Protein 2IFT (pdb70)

Nearest PDB structures (foldseek):
  2ift-assembly1_A  TM=1.006E+00  e=2.631E-39  Haemophilus influenzae
  2ift-assembly2_B  TM=9.818E-01  e=4.398E-31  Haemophilus influenzae
  2fhp-assembly1_A  TM=8.503E-01  e=3.549E-13  Enterococcus faecalis V583
  2fhp-assembly2_B  TM=8.293E-01  e=2.944E-13  Enterococcus faecalis V583
  3v8v-assembly1_A  TM=7.243E-01  e=9.727E-07  Escherichia coli K-12

Solvent-accessible surface area: 15950 Å² total

Foldseek 3Di:
DWAAACDAQRHGDIADAVDDVLVVVVVVCVPQQAFEEEAQAQHQVNSVVNSVRNNGQAYEYEHQDPVRLVSVVVVCVVPPDDCRHYYYDRHHLLPVLQDADPEAGGQEYEEEDDADPCSSVSNVCSCVVRHHDDAFRKYKYKYFQDDDDDAPVQKDWDDWDHDDTIIITIITRHD/DLLVVVLVCVVVVCVPQQAFAEEAQACQVPVSVVVSVVVNGQAYEYEHQDPVSLVVVVVVCVVVVQDCRHYYYDNHHLLPVLQAADPAEGGQEYEEEDDADDCSSVSSVVSCVVRHHHDAFRKYKYKYFPPPDDDAPPQKAWDDWDDDDRIIITIITRHD

Radius of gyration: 22.82 Å; Cα contacts (8 Å, |Δi|>4): 700; chains: 2; bounding box: 69×50×40 Å

B-factor: mean 31.77, std 12.66, range [9.06, 92.81]

InterPro domains:
  IPR002052 DNA methylase, N-6 adenine-specific, conserved site [PS00092] (129-135)
  IPR004398 RNA methyltransferase, RsmD [PIRSF004553] (13-192)
  IPR004398 RNA methyltransferase, RsmD [PTHR43542] (8-192)
  IPR004398 RNA methyltransferase, RsmD [TIGR00095] (6-193)
  IPR029063 S-adenosyl-L-methionine-dependent methyltransferase superfamily [G3DSA:3.40.50.150] (1-193)
  IPR029063 S-adenosyl-L-methionine-dependent methyltransferase superfamily [SSF53335] (13-192)

CATH classification: 3.40.50.150

Structure (mmCIF, N/CA/C/O backbone):
data_2IFT
#
_entry.id   2IFT
#
_cell.length_a   71.337
_cell.length_b   57.873
_cell.length_c   47.522
_cell.angle_alpha   90.00
_cell.angle_beta   107.36
_cell.angle_gamma   90.00
#
_symmetry.space_group_name_H-M   'P 1 21 1'
#
loop_
_entity.id
_entity.type
_entity.pdbx_description
1 polymer 'Putative methylase HI0767'
2 water water
#
loop_
_atom_site.group_PDB
_atom_site.id
_atom_site.type_symbol
_atom_site.label_atom_id
_atom_site.label_alt_id
_atom_site.label_comp_id
_atom_site.label_asym_id
_atom_site.label_entity_id
_atom_site.label_seq_id
_atom_site.pdbx_PDB_ins_code
_atom_site.Cartn_x
_atom_site.Cartn_y
_atom_site.Cartn_z
_atom_site.occupancy
_atom_site.B_iso_or_equiv
_atom_site.auth_seq_id
_atom_site.auth_comp_id
_atom_site.auth_asym_id
_atom_site.auth_atom_id
_atom_site.pdbx_PDB_model_num
ATOM 1 N N . GLY A 1 11 ? -18.662 -19.894 5.435 1.00 52.21 11 GLY A N 1
ATOM 2 C CA . GLY A 1 11 ? -18.268 -18.555 5.972 1.00 52.23 11 GLY A CA 1
ATOM 3 C C . GLY A 1 11 ? -17.613 -17.669 4.927 1.00 52.05 11 GLY A C 1
ATOM 4 O O . GLY A 1 11 ? -16.945 -18.160 4.017 1.00 52.42 11 GLY A O 1
ATOM 5 N N . GLU A 1 12 ? -17.795 -16.358 5.056 1.00 51.34 12 GLU A N 1
ATOM 6 C CA . GLU A 1 12 ? -17.215 -15.412 4.107 1.00 50.57 12 GLU A CA 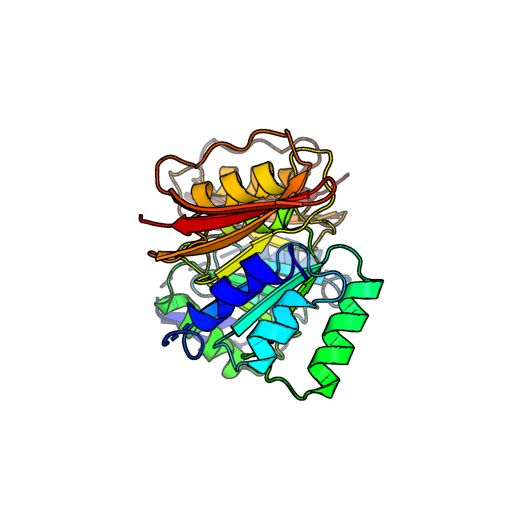1
ATOM 7 C C . GLU A 1 12 ? -17.026 -14.023 4.721 1.00 49.55 12 GLU A C 1
ATOM 8 O O . GLU A 1 12 ? -17.839 -13.573 5.529 1.00 49.77 12 GLU A O 1
ATOM 10 N N . VAL A 1 13 ? -15.943 -13.354 4.338 1.00 48.05 13 VAL A N 1
ATOM 11 C CA . VAL A 1 13 ? -15.649 -12.012 4.833 1.00 46.77 13 VAL A CA 1
ATOM 12 C C . VAL A 1 13 ? -15.789 -11.004 3.702 1.00 45.09 13 VAL A C 1
ATOM 13 O O . VAL A 1 13 ? -15.198 -11.172 2.637 1.00 43.11 13 VAL A O 1
ATOM 17 N N . ARG A 1 14 ? -16.577 -9.960 3.940 1.00 44.27 14 ARG A N 1
ATOM 18 C CA . ARG A 1 14 ? -16.786 -8.918 2.946 1.00 43.71 14 ARG A CA 1
ATOM 19 C C . ARG A 1 14 ? -16.086 -7.648 3.395 1.00 43.33 14 ARG A C 1
ATOM 20 O O . ARG A 1 14 ? -16.367 -7.119 4.469 1.00 43.56 14 ARG A O 1
ATOM 22 N N . ILE A 1 15 ? -15.169 -7.171 2.560 1.00 42.60 15 ILE A N 1
ATOM 23 C CA . ILE A 1 15 ? -14.402 -5.964 2.832 1.00 40.71 15 ILE A CA 1
ATOM 24 C C . ILE A 1 15 ? -15.307 -4.749 2.674 1.00 41.22 15 ILE A C 1
ATOM 25 O O . ILE A 1 15 ? -15.929 -4.564 1.631 1.00 41.05 15 ILE A O 1
ATOM 30 N N . ILE A 1 16 ? -15.371 -3.923 3.713 1.00 40.99 16 ILE A N 1
ATOM 31 C CA . ILE A 1 16 ? -16.225 -2.738 3.714 1.00 40.80 16 ILE A CA 1
ATOM 32 C C . ILE A 1 16 ? -15.648 -1.478 3.055 1.00 39.32 16 ILE A C 1
ATOM 33 O O . ILE A 1 16 ? -16.386 -0.691 2.465 1.00 38.29 16 ILE A O 1
ATOM 38 N N . ALA A 1 17 ? -14.341 -1.277 3.150 1.00 37.72 17 ALA A N 1
ATOM 39 C CA . ALA A 1 17 ? -13.751 -0.085 2.561 1.00 35.96 17 ALA A CA 1
ATOM 40 C C . ALA A 1 17 ? -12.429 -0.345 1.863 1.00 35.85 17 ALA A C 1
ATOM 41 O O . ALA A 1 17 ? -11.886 -1.446 1.920 1.00 33.55 17 ALA A O 1
ATOM 43 N N . GLY A 1 18 ? -11.916 0.687 1.201 1.00 37.17 18 GLY A N 1
ATOM 44 C CA . GLY A 1 18 ? -10.662 0.561 0.486 1.00 36.59 18 GLY A CA 1
ATOM 45 C C . GLY A 1 18 ? -10.867 0.055 -0.929 1.00 37.23 18 GLY A C 1
ATOM 46 O O . GLY A 1 18 ? -11.996 -0.017 -1.420 1.00 36.94 18 GLY A O 1
ATOM 47 N N . LEU A 1 19 ? -9.763 -0.313 -1.570 1.00 37.29 19 LEU A N 1
ATOM 48 C CA . LEU A 1 19 ? -9.764 -0.804 -2.938 1.00 38.41 19 LEU A CA 1
ATOM 49 C C . LEU A 1 19 ? -10.578 -2.060 -3.154 1.00 39.34 19 LEU A C 1
ATOM 50 O O . LEU A 1 19 ? -11.158 -2.248 -4.225 1.00 38.98 19 LEU A O 1
ATOM 55 N N . TRP A 1 20 ? -10.608 -2.927 -2.149 1.00 39.70 20 TRP A N 1
ATOM 56 C CA . TRP A 1 20 ? -11.330 -4.182 -2.276 1.00 39.44 20 TRP A CA 1
ATOM 57 C C . TRP A 1 20 ? -12.690 -4.183 -1.613 1.00 38.35 20 TRP A C 1
ATOM 58 O O . TRP A 1 20 ? -13.266 -5.243 -1.370 1.00 38.22 20 TRP A O 1
ATOM 69 N N . ARG A 1 21 ? -13.218 -3.002 -1.325 1.00 38.03 21 ARG A N 1
ATOM 70 C CA . ARG A 1 21 ? -14.520 -2.942 -0.690 1.00 39.43 21 ARG A CA 1
ATOM 71 C C . ARG A 1 21 ? -15.564 -3.658 -1.542 1.00 39.72 21 ARG A C 1
ATOM 72 O O . ARG A 1 21 ? -15.621 -3.478 -2.757 1.00 38.20 21 ARG A O 1
ATOM 80 N N . GLY A 1 22 ? -16.382 -4.477 -0.889 1.00 39.83 22 GLY A N 1
ATOM 81 C CA . GLY A 1 22 ? -17.408 -5.222 -1.588 1.00 39.06 22 GLY A CA 1
ATOM 82 C C . GLY A 1 22 ? -17.014 -6.674 -1.775 1.00 39.33 22 GLY A C 1
ATOM 83 O O . GLY A 1 22 ? -17.860 -7.568 -1.774 1.00 36.78 22 GLY A O 1
ATOM 84 N N . ARG A 1 23 ? -15.721 -6.924 -1.936 1.00 39.93 23 ARG A N 1
ATOM 85 C CA . ARG A 1 23 ? -15.273 -8.291 -2.125 1.00 41.94 23 ARG A CA 1
ATOM 86 C C . ARG A 1 23 ? -15.547 -9.180 -0.912 1.00 41.28 23 ARG A C 1
ATOM 87 O O . ARG A 1 23 ? -15.469 -8.746 0.236 1.00 39.50 23 ARG A O 1
ATOM 95 N N . LYS A 1 24 ? -15.877 -10.434 -1.191 1.00 42.30 24 LYS A N 1
ATOM 96 C CA . LYS A 1 24 ? -16.145 -11.413 -0.156 1.00 42.57 24 LYS A CA 1
ATOM 97 C C . LYS A 1 24 ? -15.031 -12.434 -0.266 1.00 43.22 24 LYS A C 1
ATOM 98 O O . LYS A 1 24 ? -14.649 -12.838 -1.363 1.00 43.06 24 LYS A O 1
ATOM 100 N N . LEU A 1 25 ? -14.495 -12.834 0.876 1.00 44.48 25 LE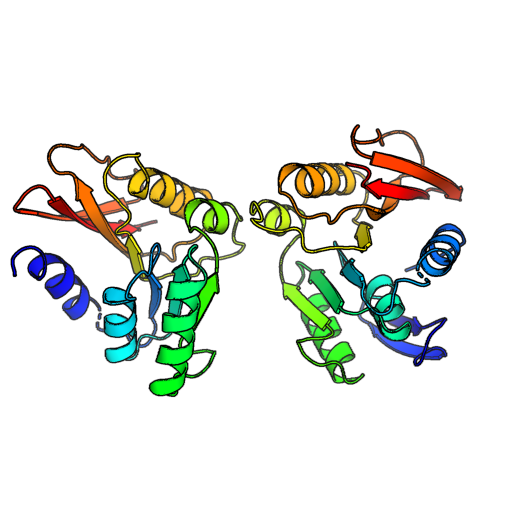U A N 1
ATOM 101 C CA . LEU A 1 25 ? -13.413 -13.800 0.900 1.00 45.05 25 LEU A CA 1
ATOM 102 C C . LEU A 1 25 ? -13.858 -15.063 1.600 1.00 44.82 25 LEU A C 1
ATOM 103 O O . LEU A 1 25 ? -14.429 -15.011 2.684 1.00 45.83 25 LEU A O 1
ATOM 108 N N . PRO A 1 26 ? -13.605 -16.220 0.984 1.00 44.97 26 PRO A N 1
ATOM 109 C CA . PRO A 1 26 ? -14.002 -17.488 1.599 1.00 46.08 26 PRO A CA 1
ATOM 110 C C . PRO A 1 26 ? -13.237 -17.723 2.901 1.00 46.62 26 PRO A C 1
ATOM 111 O O . PRO A 1 26 ? -12.040 -17.446 2.983 1.00 45.83 26 PRO A O 1
ATOM 115 N N . VAL A 1 27 ? -13.939 -18.217 3.916 1.00 47.38 27 VAL A N 1
ATOM 116 C CA . VAL A 1 27 ? -13.329 -18.498 5.209 1.00 49.82 27 VAL A CA 1
ATOM 117 C C . VAL A 1 27 ? -13.985 -19.713 5.867 1.00 52.27 27 VAL A C 1
ATOM 118 O O . VAL A 1 27 ? -15.011 -20.209 5.394 1.00 52.76 27 VAL A O 1
ATOM 122 N N . LEU A 1 28 ? -13.386 -20.188 6.955 1.00 54.17 28 LEU A N 1
ATOM 123 C CA . LEU A 1 28 ? -13.898 -21.351 7.671 1.00 55.75 28 LEU A CA 1
ATOM 124 C C . LEU A 1 28 ? -14.822 -20.934 8.815 1.00 56.78 28 LEU A C 1
ATOM 125 O O . LEU A 1 28 ? -14.454 -21.028 9.987 1.00 59.12 28 LEU A O 1
ATOM 130 N N . ASP A 1 38 ? -18.224 -2.448 13.473 1.00 50.99 38 ASP A N 1
ATOM 131 C CA . ASP A 1 38 ? -18.535 -1.679 14.669 1.00 50.30 38 ASP A CA 1
ATOM 132 C C . ASP A 1 38 ? -18.001 -0.244 14.585 1.00 49.92 38 ASP A C 1
ATOM 133 O O . ASP A 1 38 ? -17.211 0.098 13.698 1.00 47.89 38 ASP A O 1
ATOM 135 N N . ARG A 1 39 ? -18.433 0.585 15.530 1.00 49.32 39 ARG A N 1
ATOM 136 C CA . ARG A 1 39 ? -18.040 1.989 15.581 1.00 48.24 39 ARG A CA 1
ATOM 137 C C . ARG A 1 39 ? -16.556 2.233 15.838 1.00 46.98 39 ARG A C 1
ATOM 138 O O . ARG A 1 39 ? -15.906 2.948 15.075 1.00 46.72 39 ARG A O 1
ATOM 140 N N . VAL A 1 40 ? -16.025 1.653 16.912 1.00 45.60 40 VAL A N 1
ATOM 141 C CA . VAL A 1 40 ? -14.614 1.835 17.256 1.00 44.46 40 VAL A CA 1
ATOM 142 C C . VAL A 1 40 ? -13.710 1.548 16.063 1.00 43.15 40 VAL A C 1
ATOM 143 O O . VAL A 1 40 ? -12.735 2.263 15.821 1.00 42.00 40 VAL A O 1
ATOM 147 N N . LYS A 1 41 ? -14.050 0.498 15.324 1.00 41.53 41 LYS A N 1
ATOM 148 C CA . LYS A 1 41 ? -13.299 0.077 14.150 1.00 41.22 41 LYS A CA 1
ATOM 149 C C . LYS A 1 41 ? -13.156 1.232 13.161 1.00 40.18 41 LYS A C 1
ATOM 150 O O . LYS A 1 41 ? -12.065 1.517 12.661 1.00 37.60 41 LYS A O 1
ATOM 156 N N . GLU A 1 42 ? -14.282 1.882 12.885 1.00 39.76 42 GLU A N 1
ATOM 157 C CA . GLU A 1 42 ? -14.338 3.004 11.959 1.00 39.28 42 GLU A CA 1
ATOM 158 C C . GLU A 1 42 ? -13.504 4.194 12.418 1.00 38.27 42 GLU A C 1
ATOM 159 O O . GLU A 1 42 ? -12.732 4.748 11.641 1.00 37.78 42 GLU A O 1
ATOM 161 N N . THR A 1 43 ? -13.659 4.591 13.677 1.00 38.07 43 THR A N 1
ATOM 162 C CA . THR A 1 43 ? -12.905 5.725 14.192 1.00 39.61 43 THR A CA 1
ATOM 163 C C . THR A 1 43 ? -11.401 5.468 14.171 1.00 39.14 43 THR A C 1
ATOM 164 O O . THR A 1 43 ? -10.603 6.398 14.065 1.00 38.43 43 THR A O 1
ATOM 168 N N . LEU A 1 44 ? -11.003 4.207 14.265 1.00 39.19 44 LEU A N 1
ATOM 169 C CA . LEU A 1 44 ? -9.581 3.891 14.205 1.00 39.11 44 LEU A CA 1
ATOM 170 C C . LEU A 1 44 ? -9.105 4.202 12.792 1.00 38.40 44 LEU A C 1
ATOM 171 O O . LEU A 1 44 ? -8.189 4.991 12.596 1.00 39.57 44 LEU A O 1
ATOM 176 N N . PHE A 1 45 ? -9.746 3.587 11.806 1.00 38.94 45 PHE A N 1
ATOM 177 C CA . PHE A 1 45 ? -9.370 3.802 10.415 1.00 39.81 45 PHE A CA 1
ATOM 178 C C . PHE A 1 45 ? -9.467 5.275 10.064 1.00 41.13 45 PHE A C 1
ATOM 179 O O . PHE A 1 45 ? -8.680 5.791 9.270 1.00 40.72 45 PHE A O 1
ATOM 187 N N . ASN A 1 46 ? -10.433 5.956 10.662 1.00 44.23 46 ASN A N 1
ATOM 188 C CA . ASN A 1 46 ? -10.591 7.378 10.415 1.00 47.19 46 ASN A CA 1
ATOM 189 C C . ASN A 1 46 ? -9.307 8.098 10.817 1.00 48.05 46 ASN A C 1
ATOM 190 O O . ASN A 1 46 ? -8.684 8.774 10.000 1.00 48.08 46 ASN A O 1
ATOM 195 N N . TRP A 1 47 ? -8.897 7.939 12.070 1.00 50.23 47 TRP A N 1
ATOM 196 C CA . TRP A 1 47 ? -7.677 8.588 12.542 1.00 53.75 47 TRP A CA 1
ATOM 197 C C . TRP A 1 47 ? -6.425 8.095 11.822 1.00 54.91 47 TRP A C 1
ATOM 198 O O . TRP A 1 47 ? -5.382 8.745 11.878 1.00 55.00 47 TRP A O 1
ATOM 209 N N . LEU A 1 48 ? -6.530 6.952 11.150 1.00 56.82 48 LEU A N 1
ATOM 210 C CA . LEU A 1 48 ? -5.391 6.376 10.442 1.00 58.92 48 LEU A CA 1
ATOM 211 C C . LEU A 1 48 ? -5.195 6.849 9.015 1.00 60.74 48 LEU A C 1
ATOM 212 O O . LEU A 1 48 ? -4.061 7.000 8.567 1.00 60.69 48 LEU A O 1
ATOM 225 N N . PRO A 1 50 ? -4.747 9.404 7.362 1.00 60.68 50 PRO A N 1
ATOM 226 C CA . PRO A 1 50 ? -3.606 10.276 7.070 1.00 59.19 50 PRO A CA 1
ATOM 227 C C . PRO A 1 50 ? -2.245 9.584 7.145 1.00 57.72 50 PRO A C 1
ATOM 228 O O . PRO A 1 50 ? -1.286 10.028 6.513 1.00 57.91 50 PRO A O 1
ATOM 232 N N . TYR A 1 51 ? -2.163 8.497 7.909 1.00 55.14 51 TYR A N 1
ATOM 233 C CA . TYR A 1 51 ? -0.899 7.788 8.083 1.00 53.40 51 TYR A CA 1
ATOM 234 C C . TYR A 1 51 ? -0.878 6.360 7.540 1.00 51.50 51 TYR A C 1
ATOM 235 O O . TYR A 1 51 ? 0.185 5.808 7.260 1.00 49.75 51 TYR A O 1
ATOM 244 N N . ILE A 1 52 ? -2.053 5.762 7.405 1.00 50.31 52 ILE A N 1
ATOM 245 C CA . ILE A 1 52 ? -2.182 4.388 6.932 1.00 47.42 52 ILE A CA 1
ATOM 246 C C . ILE A 1 52 ? -1.212 3.959 5.829 1.00 45.46 52 ILE A C 1
ATOM 247 O O . ILE A 1 52 ? -0.639 2.874 5.892 1.00 44.85 52 ILE A O 1
ATOM 252 N N . HIS A 1 53 ? -1.025 4.806 4.825 1.00 43.88 53 HIS A N 1
ATOM 253 C CA . HIS A 1 53 ? -0.145 4.476 3.703 1.00 43.61 53 HIS A CA 1
ATOM 254 C C . HIS A 1 53 ? 1.261 4.035 4.074 1.00 41.90 53 HIS A C 1
ATOM 255 O O . HIS A 1 53 ? 1.933 3.367 3.286 1.00 41.45 53 HIS A O 1
ATOM 262 N N . GLN A 1 54 ? 1.707 4.409 5.267 1.00 39.69 54 GLN A N 1
ATOM 263 C CA . GLN A 1 54 ? 3.036 4.034 5.723 1.00 37.98 54 GLN A CA 1
ATOM 264 C C . GLN A 1 54 ? 2.957 3.327 7.074 1.00 36.83 54 GLN A C 1
ATOM 265 O O . GLN A 1 54 ? 3.940 3.272 7.820 1.00 36.04 54 GLN A O 1
ATOM 267 N N . SER A 1 55 ? 1.792 2.775 7.391 1.00 33.34 55 SER A N 1
ATOM 268 C CA . SER A 1 55 ? 1.650 2.105 8.672 1.00 33.85 55 SER A CA 1
ATOM 269 C C . SER A 1 55 ? 1.765 0.588 8.574 1.00 30.37 55 SER A C 1
ATOM 270 O O . SER A 1 55 ? 1.205 -0.041 7.673 1.00 29.80 55 SER A O 1
ATOM 273 N N . GLU A 1 56 ? 2.521 0.015 9.502 1.00 27.16 56 GLU A N 1
ATOM 274 C CA . GLU A 1 56 ? 2.719 -1.425 9.551 1.00 26.17 56 GLU A CA 1
ATOM 275 C C . GLU A 1 56 ? 1.830 -1.979 10.658 1.00 23.48 56 GLU A C 1
ATOM 276 O O . GLU A 1 56 ? 1.844 -1.487 11.792 1.00 20.04 56 GLU A O 1
ATOM 282 N N . CYS A 1 57 ? 1.052 -3.001 10.317 1.00 20.50 57 CYS A N 1
ATOM 283 C CA . CYS A 1 57 ? 0.116 -3.591 11.260 1.00 17.97 57 CYS A CA 1
ATOM 284 C C . CYS A 1 57 ? 0.377 -5.029 11.685 1.00 16.74 57 CYS A C 1
ATOM 285 O O . CYS A 1 57 ? 1.046 -5.808 10.996 1.00 14.64 57 CYS A O 1
ATOM 288 N N . LEU A 1 58 ? -0.196 -5.354 12.837 1.00 14.14 58 LEU A N 1
ATOM 289 C CA . LEU A 1 58 ? -0.139 -6.673 13.415 1.00 12.72 58 LEU A CA 1
ATOM 290 C C . LEU A 1 58 ? -1.579 -7.081 13.720 1.00 11.84 58 LEU A C 1
ATOM 291 O O . LEU A 1 58 ? -2.295 -6.375 14.425 1.00 9.13 58 LEU A O 1
ATOM 296 N N . ASP A 1 59 ? -2.019 -8.194 13.146 1.00 12.53 59 ASP A N 1
ATOM 297 C CA . ASP A 1 59 ? -3.347 -8.702 13.434 1.00 13.32 59 ASP A CA 1
ATOM 298 C C . ASP A 1 59 ? -2.949 -9.868 14.315 1.00 14.94 59 ASP A C 1
ATOM 299 O O . ASP A 1 59 ? -2.591 -10.954 13.823 1.00 15.35 59 ASP A O 1
ATOM 304 N N . GLY A 1 60 ? -2.979 -9.603 15.621 1.00 15.88 60 GLY A N 1
ATOM 305 C CA . GLY A 1 60 ? -2.553 -10.557 16.633 1.00 14.05 60 GLY A CA 1
ATOM 306 C C . GLY A 1 60 ? -3.096 -11.961 16.617 1.00 13.84 60 GLY A C 1
ATOM 307 O O . GLY A 1 60 ? -2.342 -12.919 16.791 1.00 15.21 60 GLY A O 1
ATOM 308 N N . PHE A 1 61 ? -4.403 -12.081 16.443 1.00 10.80 61 PHE A N 1
ATOM 309 C CA . PHE A 1 61 ? -5.069 -13.373 16.417 1.00 12.70 61 PHE A CA 1
ATOM 310 C C . PHE A 1 61 ? -5.975 -13.317 15.182 1.00 14.74 61 PHE A C 1
ATOM 311 O O . PHE A 1 61 ? -7.186 -13.203 15.294 1.00 13.53 61 PHE A O 1
ATOM 319 N N . ALA A 1 62 ? -5.345 -13.390 14.012 1.00 15.48 62 ALA A N 1
ATOM 320 C CA . ALA A 1 62 ? -6.000 -13.313 12.716 1.00 16.29 62 ALA A CA 1
ATOM 321 C C . ALA A 1 62 ? -7.373 -13.958 12.554 1.00 15.96 62 ALA A C 1
ATOM 322 O O . ALA A 1 62 ? -8.371 -13.259 12.421 1.00 15.99 62 ALA A O 1
ATOM 324 N N . GLY A 1 63 ? -7.435 -15.282 12.558 1.00 16.66 63 GLY A N 1
ATOM 325 C CA . GLY A 1 63 ? -8.717 -15.936 12.367 1.00 17.06 63 GLY A CA 1
ATOM 326 C C . GLY A 1 63 ? -9.119 -15.694 10.920 1.00 18.84 63 GLY A C 1
ATOM 327 O O . GLY A 1 63 ? -8.373 -16.036 10.007 1.00 19.32 63 GLY A O 1
ATOM 328 N N . SER A 1 64 ? -10.284 -15.092 10.707 1.00 20.85 64 SER A N 1
ATOM 329 C CA . SER A 1 64 ? -10.768 -14.781 9.357 1.00 21.21 64 SER A CA 1
ATOM 330 C C . SER A 1 64 ? -9.796 -13.843 8.650 1.00 21.06 64 SER A C 1
ATOM 331 O O . SER A 1 64 ? -9.624 -13.921 7.439 1.00 22.51 64 SER A O 1
ATOM 334 N N . GLY A 1 65 ? -9.187 -12.937 9.412 1.00 19.84 65 GLY A N 1
ATOM 335 C CA . GLY A 1 65 ? -8.266 -11.975 8.834 1.00 18.97 65 GLY A CA 1
ATOM 336 C C . GLY A 1 65 ? -8.991 -10.680 8.489 1.00 19.79 65 GLY A C 1
ATOM 337 O O . GLY A 1 65 ? -8.383 -9.728 8.014 1.00 19.33 65 GLY A O 1
ATOM 338 N N . SER A 1 66 ? -10.298 -10.645 8.737 1.00 20.95 66 SER A N 1
ATOM 339 C CA . SER A 1 66 ? -11.123 -9.475 8.453 1.00 21.87 66 SER A CA 1
ATOM 340 C C . SER A 1 66 ? -10.430 -8.144 8.770 1.00 22.79 66 SER A C 1
ATOM 341 O O . SER A 1 66 ? -10.323 -7.266 7.903 1.00 24.20 66 SER A O 1
ATOM 343 N N . LEU A 1 67 ? -9.961 -7.983 10.002 1.00 21.90 67 LEU A N 1
ATOM 344 C CA . LEU A 1 67 ? -9.288 -6.738 10.386 1.00 21.27 67 LEU A CA 1
ATOM 345 C C . LEU A 1 67 ? -8.072 -6.438 9.508 1.00 20.20 67 LEU A C 1
ATOM 346 O O . LEU A 1 67 ? -7.933 -5.329 8.972 1.00 19.04 67 LEU A O 1
ATOM 351 N N . GLY A 1 68 ? -7.195 -7.431 9.373 1.00 17.82 68 GLY A N 1
ATOM 352 C CA . GLY A 1 68 ? -5.992 -7.271 8.572 1.00 17.28 68 GLY A CA 1
ATOM 353 C C . GLY A 1 68 ? -6.254 -7.011 7.100 1.00 16.92 68 GLY A C 1
ATOM 354 O O . GLY A 1 68 ? -5.615 -6.151 6.486 1.00 13.86 68 GLY A O 1
ATOM 355 N N . PHE A 1 69 ? -7.182 -7.761 6.518 1.00 17.04 69 PHE A N 1
ATOM 356 C CA . PHE A 1 69 ? -7.508 -7.561 5.111 1.00 20.09 69 PHE A CA 1
ATOM 357 C C . PHE A 1 69 ? -8.058 -6.150 4.951 1.00 21.99 69 PHE A C 1
ATOM 358 O O . PHE A 1 69 ? -7.727 -5.451 3.993 1.00 23.03 69 PHE A O 1
ATOM 366 N N . GLU A 1 70 ? -8.883 -5.724 5.904 1.00 22.04 70 GLU A N 1
ATOM 367 C CA . GLU A 1 70 ? -9.452 -4.388 5.847 1.00 23.83 70 GLU A CA 1
ATOM 368 C C . GLU A 1 70 ? -8.308 -3.386 5.768 1.00 25.04 70 GLU A C 1
ATOM 369 O O . GLU A 1 70 ? -8.309 -2.495 4.921 1.00 26.59 70 GLU A O 1
ATOM 375 N N . ALA A 1 71 ? -7.323 -3.541 6.650 1.00 24.16 71 ALA A N 1
ATOM 376 C CA . ALA A 1 71 ? -6.169 -2.650 6.663 1.00 22.70 71 ALA A CA 1
ATOM 377 C C . ALA A 1 71 ? -5.456 -2.690 5.315 1.00 22.78 71 ALA A C 1
ATOM 378 O O . ALA A 1 71 ? -5.002 -1.661 4.806 1.00 21.13 71 ALA A O 1
ATOM 380 N N . LEU A 1 72 ? -5.344 -3.885 4.745 1.00 22.27 72 LEU A N 1
ATOM 381 C CA . LEU A 1 72 ? -4.706 -4.029 3.447 1.00 23.13 72 LEU A CA 1
ATOM 382 C C . LEU A 1 72 ? -5.507 -3.274 2.395 1.00 23.67 72 LEU A C 1
ATOM 383 O O . LEU A 1 72 ? -4.955 -2.494 1.625 1.00 23.57 72 LEU A O 1
ATOM 388 N N . SER A 1 73 ? -6.813 -3.496 2.376 1.00 24.65 73 SER A N 1
ATOM 389 C CA . SER A 1 73 ? -7.669 -2.820 1.414 1.00 27.19 73 SER A CA 1
ATOM 390 C C . SER A 1 73 ? -7.440 -1.314 1.464 1.00 28.89 73 SER A C 1
ATOM 391 O O . SER A 1 73 ? -7.494 -0.639 0.441 1.00 28.28 73 SER A O 1
ATOM 394 N N . ARG A 1 74 ? -7.170 -0.791 2.654 1.00 31.01 74 ARG A N 1
ATOM 395 C CA . ARG A 1 74 ? -6.956 0.643 2.808 1.00 32.16 74 ARG A CA 1
ATOM 396 C C . ARG A 1 74 ? -5.515 1.068 2.575 1.00 32.84 74 ARG A C 1
ATOM 397 O O . ARG A 1 74 ? -5.121 2.168 2.935 1.00 34.69 74 ARG A O 1
ATOM 405 N N . GLN A 1 75 ? -4.733 0.188 1.967 1.00 34.52 75 GLN A N 1
ATOM 406 C CA . GLN A 1 75 ? -3.341 0.479 1.654 1.00 37.29 75 GLN A CA 1
ATOM 407 C C . GLN A 1 75 ? -2.395 0.703 2.821 1.00 37.07 75 GLN A C 1
ATOM 408 O O . GLN A 1 75 ? -1.602 1.646 2.805 1.00 37.43 75 GLN A O 1
ATOM 414 N N . ALA A 1 76 ? -2.471 -0.155 3.833 1.00 35.61 76 ALA A N 1
ATOM 415 C CA . ALA A 1 76 ? -1.558 -0.042 4.962 1.00 32.42 76 ALA A CA 1
ATOM 416 C C . ALA A 1 76 ? -0.218 -0.409 4.347 1.00 30.84 76 ALA A C 1
ATOM 417 O O . ALA A 1 76 ? -0.176 -1.125 3.351 1.00 29.02 76 ALA A O 1
ATOM 419 N N . LYS A 1 77 ? 0.878 0.080 4.905 1.00 30.93 77 LYS A N 1
ATOM 420 C CA . LYS A 1 77 ? 2.165 -0.267 4.337 1.00 31.49 77 LYS A CA 1
ATOM 421 C C . LYS A 1 77 ? 2.360 -1.776 4.434 1.00 31.25 77 LYS A C 1
ATOM 422 O O . LYS A 1 77 ? 2.808 -2.420 3.487 1.00 30.35 77 LYS A O 1
ATOM 428 N N . LYS A 1 78 ? 2.016 -2.342 5.585 1.00 30.17 78 LYS A N 1
ATOM 429 C CA . LYS A 1 78 ? 2.163 -3.775 5.772 1.00 28.00 78 LYS A CA 1
ATOM 430 C C . LYS A 1 78 ? 1.304 -4.332 6.891 1.00 26.13 78 LYS A C 1
ATOM 431 O O . LYS A 1 78 ? 1.066 -3.675 7.907 1.00 25.60 78 LYS A O 1
ATOM 437 N N . VAL A 1 79 ? 0.835 -5.555 6.684 1.00 23.83 79 VAL A N 1
ATOM 438 C CA . VAL A 1 79 ? 0.043 -6.246 7.680 1.00 22.16 79 VAL A CA 1
ATOM 439 C C . VAL A 1 79 ? 0.667 -7.619 7.879 1.00 21.49 79 VAL A C 1
ATOM 440 O O . VAL A 1 79 ? 0.983 -8.317 6.917 1.00 21.63 79 VAL A O 1
ATOM 444 N N . THR A 1 80 ? 0.875 -7.976 9.137 1.00 21.04 80 THR A N 1
ATOM 445 C CA . THR A 1 80 ? 1.433 -9.263 9.496 1.00 19.78 80 THR A CA 1
ATOM 446 C C . THR A 1 80 ? 0.314 -9.977 10.240 1.00 21.83 80 THR A C 1
ATOM 447 O O . THR A 1 80 ? -0.284 -9.410 11.161 1.00 22.10 80 THR A O 1
ATOM 451 N N . PHE A 1 81 ? 0.013 -11.202 9.817 1.00 21.06 81 PHE A N 1
ATOM 452 C CA . PHE A 1 81 ? -1.040 -11.994 10.438 1.00 20.89 81 PHE A CA 1
ATOM 453 C C . PHE A 1 81 ? -0.444 -13.109 11.293 1.00 20.34 81 PHE A C 1
ATOM 454 O O . PHE A 1 81 ? 0.354 -13.902 10.804 1.00 20.08 81 PHE A O 1
ATOM 462 N N . LEU A 1 82 ? -0.824 -13.150 12.568 1.00 18.65 82 LEU A N 1
ATOM 463 C CA . LEU A 1 82 ? -0.362 -14.190 13.478 1.00 17.78 82 LEU A CA 1
ATOM 464 C C . LEU A 1 82 ? -1.507 -15.172 13.691 1.00 18.41 82 LEU A C 1
ATOM 465 O O . LEU A 1 82 ? -2.607 -14.789 14.105 1.00 19.50 82 LEU A O 1
ATOM 470 N N . GLU A 1 83 ? -1.254 -16.439 13.401 1.00 18.64 83 GLU A N 1
ATOM 471 C CA . GLU A 1 83 ? -2.291 -17.456 13.534 1.00 20.63 83 GLU A CA 1
ATOM 472 C C . GLU A 1 83 ? -1.707 -18.819 13.889 1.00 19.05 83 GLU A C 1
ATOM 473 O O . GLU A 1 83 ? -0.895 -19.356 13.150 1.00 17.86 83 GLU A O 1
ATOM 479 N N . LEU A 1 84 ? -2.143 -19.358 15.026 1.00 19.48 84 LEU A N 1
ATOM 480 C CA . LEU A 1 84 ? -1.686 -20.650 15.540 1.00 20.81 84 LEU A CA 1
ATOM 481 C C . LEU A 1 84 ? -2.207 -21.839 14.732 1.00 20.96 84 LEU A C 1
ATOM 482 O O . LEU A 1 84 ? -1.449 -22.743 14.377 1.00 19.92 84 LEU A O 1
ATOM 487 N N . ASP A 1 85 ? -3.510 -21.841 14.474 1.00 21.51 85 ASP A N 1
ATOM 488 C CA . ASP A 1 85 ? -4.148 -22.916 13.731 1.00 22.85 85 ASP A CA 1
ATOM 489 C C . ASP A 1 85 ? -3.661 -22.914 12.286 1.00 22.95 85 ASP A C 1
ATOM 490 O O . ASP A 1 85 ? -3.934 -21.977 11.534 1.00 22.03 85 ASP A O 1
ATOM 495 N N . LYS A 1 86 ? -2.946 -23.970 11.907 1.00 23.20 86 LYS A N 1
ATOM 496 C CA . LYS A 1 86 ? -2.400 -24.085 10.563 1.00 24.39 86 LYS A CA 1
ATOM 497 C C . LYS A 1 86 ? -3.483 -24.086 9.497 1.00 25.67 86 LYS A C 1
ATOM 498 O O . LYS A 1 86 ? -3.288 -23.550 8.406 1.00 27.37 86 LYS A O 1
ATOM 500 N N . THR A 1 87 ? -4.632 -24.672 9.807 1.00 26.24 87 THR A N 1
ATOM 501 C CA . THR A 1 87 ? -5.716 -24.716 8.835 1.00 27.24 87 THR A CA 1
ATOM 502 C C . THR A 1 87 ? -6.227 -23.314 8.503 1.00 27.15 87 THR A C 1
ATOM 503 O O . THR A 1 87 ? -6.531 -23.012 7.350 1.00 26.86 87 THR A O 1
ATOM 507 N N . VAL A 1 88 ? -6.327 -22.461 9.514 1.00 25.74 88 VAL A N 1
ATOM 508 C CA . VAL A 1 88 ? -6.792 -21.096 9.302 1.00 25.34 88 VAL A CA 1
ATOM 509 C C . VAL A 1 88 ? -5.676 -20.270 8.653 1.00 25.16 88 VAL A C 1
ATOM 510 O O . VAL A 1 88 ? -5.927 -19.400 7.809 1.00 23.33 88 VAL A O 1
ATOM 514 N N . ALA A 1 89 ? -4.439 -20.558 9.047 1.00 23.97 89 ALA A N 1
ATOM 515 C CA . ALA A 1 89 ? -3.288 -19.850 8.507 1.00 24.37 89 ALA A CA 1
ATOM 516 C C . ALA A 1 89 ? -3.139 -20.102 7.003 1.00 23.83 89 ALA A C 1
ATOM 517 O O . ALA A 1 89 ? -2.718 -19.215 6.268 1.00 22.68 89 ALA A O 1
ATOM 519 N N . ASN A 1 90 ? -3.484 -21.303 6.543 1.00 25.61 90 ASN A N 1
ATOM 520 C CA . ASN A 1 90 ? -3.386 -21.610 5.114 1.00 27.14 90 ASN A CA 1
ATOM 521 C C . ASN A 1 90 ? -4.462 -20.843 4.363 1.00 26.77 90 ASN A C 1
ATOM 522 O O . ASN A 1 90 ? -4.232 -20.346 3.261 1.00 26.86 90 ASN A O 1
ATOM 527 N N . GLN A 1 91 ? -5.644 -20.756 4.960 1.00 25.25 91 GLN A N 1
ATOM 528 C CA . GLN A 1 91 ? -6.739 -20.029 4.338 1.00 26.99 91 GLN A CA 1
ATOM 529 C C . GLN A 1 91 ? -6.283 -18.587 4.105 1.00 27.01 91 GLN A C 1
ATOM 530 O O . GLN A 1 91 ? -6.442 -18.046 3.011 1.00 26.24 91 GLN A O 1
ATOM 536 N N . LEU A 1 92 ? -5.702 -17.974 5.136 1.00 26.75 92 LEU A N 1
ATOM 537 C CA . LEU A 1 92 ? -5.214 -16.604 5.018 1.00 27.32 92 LEU A CA 1
ATOM 538 C C . LEU A 1 92 ? -4.282 -16.483 3.815 1.00 26.97 92 LEU A C 1
ATOM 539 O O . LEU A 1 92 ? -4.461 -15.615 2.973 1.00 27.54 92 LEU A O 1
ATOM 544 N N . LYS A 1 93 ? -3.287 -17.358 3.738 1.00 29.50 93 LYS A N 1
ATOM 545 C CA . LYS A 1 93 ? -2.347 -17.331 2.627 1.00 30.88 93 LYS A CA 1
ATOM 546 C C . LYS A 1 93 ? -3.070 -17.464 1.298 1.00 32.61 93 LYS A C 1
ATOM 547 O O . LYS A 1 93 ? -2.727 -16.799 0.320 1.00 32.49 93 LYS A O 1
ATOM 553 N N . LYS A 1 94 ? -4.077 -18.326 1.270 1.00 34.05 94 LYS A N 1
ATOM 554 C CA . LYS A 1 94 ? -4.843 -18.543 0.059 1.00 36.46 94 LYS A CA 1
ATOM 555 C C . LYS A 1 94 ? -5.559 -17.263 -0.355 1.00 37.08 94 LYS A C 1
ATOM 556 O O . LYS A 1 94 ? -5.616 -16.938 -1.540 1.00 38.07 94 LYS A O 1
ATOM 562 N N . ASN A 1 95 ? -6.106 -16.534 0.613 1.00 36.83 95 ASN A N 1
ATOM 563 C CA . ASN A 1 95 ? -6.793 -15.289 0.291 1.00 36.27 95 ASN A CA 1
ATOM 564 C C . ASN A 1 95 ? -5.803 -14.203 -0.119 1.00 36.67 95 ASN A C 1
ATOM 565 O O . ASN A 1 95 ? -6.096 -13.400 -0.995 1.00 37.39 95 ASN A O 1
ATOM 570 N N . LEU A 1 96 ? -4.631 -14.183 0.509 1.00 37.34 96 LEU A N 1
ATOM 571 C CA . LEU A 1 96 ? -3.610 -13.191 0.179 1.00 38.79 96 LEU A CA 1
ATOM 572 C C . LEU A 1 96 ? -2.986 -13.484 -1.177 1.00 41.85 96 LEU A C 1
ATOM 573 O O . LEU A 1 96 ? -2.259 -12.665 -1.741 1.00 42.51 96 LEU A O 1
ATOM 578 N N . GLN A 1 97 ? -3.235 -14.680 -1.683 1.00 44.30 97 GLN A N 1
ATOM 579 C CA . GLN A 1 97 ? -2.718 -15.045 -2.982 1.00 47.07 97 GLN A CA 1
ATOM 580 C C . GLN A 1 97 ? -3.889 -14.768 -3.906 1.00 49.33 97 GLN A C 1
ATOM 581 O O . GLN A 1 97 ? -3.711 -14.322 -5.039 1.00 50.12 97 GLN A O 1
ATOM 587 N N . THR A 1 98 ? -5.093 -15.012 -3.392 1.00 51.63 98 THR A N 1
ATOM 588 C CA . THR A 1 98 ? -6.317 -14.753 -4.137 1.00 54.04 98 THR A CA 1
ATOM 589 C C . THR A 1 98 ? -6.260 -13.286 -4.524 1.00 56.12 98 THR A C 1
ATOM 590 O O . THR A 1 98 ? -6.405 -12.938 -5.690 1.00 57.35 98 THR A O 1
ATOM 594 N N . LEU A 1 99 ? -6.062 -12.421 -3.538 1.00 58.12 99 LEU A N 1
ATOM 595 C CA . LEU A 1 99 ? -5.927 -10.998 -3.815 1.00 60.40 99 LEU A CA 1
ATOM 596 C C . LEU A 1 99 ? -4.426 -10.765 -3.763 1.00 61.89 99 LEU A C 1
ATOM 597 O O . LEU A 1 99 ? -3.795 -11.004 -2.735 1.00 64.36 99 LEU A O 1
ATOM 602 N N . LYS A 1 100 ? -3.858 -10.307 -4.869 1.00 62.28 100 LYS A N 1
ATOM 603 C CA . LYS A 1 100 ? -2.422 -10.075 -4.964 1.00 62.36 100 LYS A CA 1
ATOM 604 C C . LYS A 1 100 ? -1.812 -9.162 -3.911 1.00 62.16 100 LYS A C 1
ATOM 605 O O . LYS A 1 100 ? -2.138 -7.975 -3.821 1.00 63.17 100 LYS A O 1
ATOM 607 N N . CYS A 1 101 ? -0.907 -9.734 -3.128 1.00 60.87 101 CYS A N 1
ATOM 608 C CA . CYS A 1 101 ? -0.199 -9.014 -2.084 1.00 58.70 101 CYS A CA 1
ATOM 609 C C . CYS A 1 101 ? 1.208 -9.564 -2.028 1.00 57.29 101 CYS A C 1
ATOM 610 O O . CYS A 1 101 ? 1.396 -10.767 -1.873 1.00 56.56 101 CYS A O 1
ATOM 613 N N . SER A 1 102 ? 2.192 -8.684 -2.169 1.00 56.37 102 SER A N 1
ATOM 614 C CA . SER A 1 102 ? 3.585 -9.096 -2.120 1.00 55.61 102 SER A CA 1
ATOM 615 C C . SER A 1 102 ? 3.908 -9.518 -0.694 1.00 55.14 102 SER A C 1
ATOM 616 O O . SER A 1 102 ? 3.144 -9.245 0.232 1.00 55.24 102 SER A O 1
ATOM 618 N N . SER A 1 103 ? 5.035 -10.190 -0.515 1.00 54.30 103 SER A N 1
ATOM 619 C CA . SER A 1 103 ? 5.429 -10.622 0.813 1.00 53.40 103 SER A CA 1
ATOM 620 C C . SER A 1 103 ? 5.897 -9.385 1.574 1.00 52.99 103 SER A C 1
ATOM 621 O O . SER A 1 103 ? 6.179 -9.444 2.775 1.00 54.24 103 SER A O 1
ATOM 623 N N . GLU A 1 104 ? 5.977 -8.264 0.863 1.00 50.23 104 GLU A N 1
ATOM 624 C CA . GLU A 1 104 ? 6.399 -7.007 1.467 1.00 46.94 104 GLU A CA 1
ATOM 625 C C . GLU A 1 104 ? 5.169 -6.194 1.838 1.00 44.09 104 GLU A C 1
ATOM 626 O O . GLU A 1 104 ? 5.277 -5.103 2.396 1.00 44.69 104 GLU A O 1
ATOM 628 N N . GLN A 1 105 ? 3.997 -6.730 1.517 1.00 41.31 105 GLN A N 1
ATOM 629 C CA . GLN A 1 105 ? 2.743 -6.059 1.828 1.00 39.11 105 GLN A CA 1
ATOM 630 C C . GLN A 1 105 ? 1.990 -6.827 2.915 1.00 36.63 105 GLN A C 1
ATOM 631 O O . GLN A 1 105 ? 1.419 -6.228 3.826 1.00 36.35 105 GLN A O 1
ATOM 633 N N . ALA A 1 106 ? 2.000 -8.154 2.822 1.00 34.91 106 ALA A N 1
ATOM 634 C CA . ALA A 1 106 ? 1.314 -8.997 3.804 1.00 33.92 106 ALA A CA 1
ATOM 635 C C . ALA A 1 106 ? 2.144 -10.225 4.151 1.00 32.75 106 ALA A C 1
ATOM 636 O O . ALA A 1 106 ? 2.771 -10.828 3.280 1.00 35.13 106 ALA A O 1
ATOM 638 N N . GLU A 1 107 ? 2.144 -10.596 5.426 1.00 29.83 107 GLU A N 1
ATOM 639 C CA . GLU A 1 107 ? 2.898 -11.757 5.879 1.00 26.46 107 GLU A CA 1
ATOM 640 C C . GLU A 1 107 ? 2.110 -12.582 6.885 1.00 24.54 107 GLU A C 1
ATOM 641 O O . GLU A 1 107 ? 1.444 -12.036 7.756 1.00 23.22 107 GLU A O 1
ATOM 647 N N . VAL A 1 108 ? 2.199 -13.901 6.765 1.00 22.98 108 VAL A N 1
ATOM 648 C CA . VAL A 1 108 ? 1.496 -14.806 7.669 1.00 21.75 108 VAL A CA 1
ATOM 649 C C . VAL A 1 108 ? 2.505 -15.603 8.490 1.00 22.79 108 VAL A C 1
ATOM 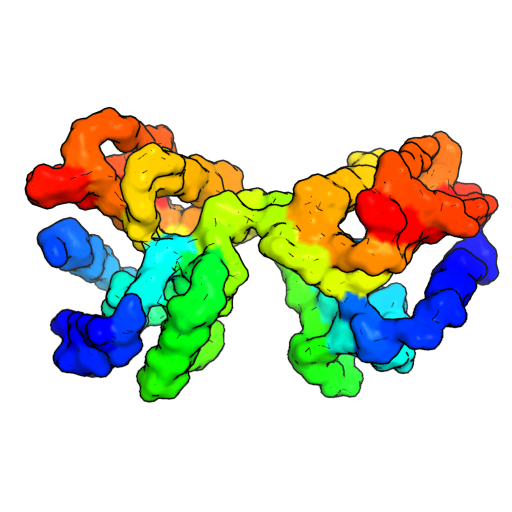650 O O . VAL A 1 108 ? 3.328 -16.331 7.936 1.00 22.09 108 VAL A O 1
ATOM 654 N N . ILE A 1 109 ? 2.450 -15.447 9.810 1.00 22.26 109 ILE A N 1
ATOM 655 C CA . ILE A 1 109 ? 3.344 -16.173 10.703 1.00 21.16 109 ILE A CA 1
ATOM 656 C C . ILE A 1 109 ? 2.485 -17.138 11.499 1.00 19.67 109 ILE A C 1
ATOM 657 O O . ILE A 1 109 ? 1.612 -16.716 12.253 1.00 18.19 109 ILE A O 1
ATOM 662 N N . ASN A 1 110 ? 2.729 -18.431 11.309 1.00 18.92 110 ASN A N 1
ATOM 663 C CA . ASN A 1 110 ? 1.966 -19.478 11.981 1.00 18.62 110 ASN A CA 1
ATOM 664 C C . ASN A 1 110 ? 2.433 -19.699 13.425 1.00 18.69 110 ASN A C 1
ATOM 665 O O . ASN A 1 110 ? 3.170 -20.641 13.725 1.00 17.86 110 ASN A O 1
ATOM 670 N N . GLN A 1 111 ? 1.998 -18.808 14.309 1.00 17.31 111 GLN A N 1
ATOM 671 C CA . GLN A 1 111 ? 2.324 -18.875 15.727 1.00 17.86 111 GLN A CA 1
ATOM 672 C C . GLN A 1 111 ? 1.246 -18.182 16.532 1.00 18.94 111 GLN A C 1
ATOM 673 O O . GLN A 1 111 ? 0.493 -17.346 16.016 1.00 20.23 111 GLN A O 1
ATOM 679 N N . SER A 1 112 ? 1.188 -18.527 17.809 1.00 18.78 112 SER A N 1
ATOM 680 C CA . SER A 1 112 ? 0.267 -17.879 18.724 1.00 19.64 112 SER A CA 1
ATOM 681 C C . SER A 1 112 ? 0.993 -16.595 19.089 1.00 19.66 112 SER A C 1
ATOM 682 O O . SER A 1 112 ? 2.211 -16.614 19.299 1.00 18.97 112 SER A O 1
ATOM 685 N N . SER A 1 113 ? 0.270 -15.487 19.167 1.00 19.69 113 SER A N 1
ATOM 686 C CA . SER A 1 113 ? 0.908 -14.229 19.526 1.00 21.04 113 SER A CA 1
ATOM 687 C C . SER A 1 113 ? 1.432 -14.278 20.954 1.00 21.62 113 SER A C 1
ATOM 688 O O . SER A 1 113 ? 2.354 -13.546 21.313 1.00 22.79 113 SER A O 1
ATOM 691 N N . LEU A 1 114 ? 0.847 -15.144 21.770 1.00 20.99 114 LEU A N 1
ATOM 692 C CA . LEU A 1 114 ? 1.280 -15.260 23.155 1.00 23.32 114 LEU A CA 1
ATOM 693 C C . LEU A 1 114 ? 2.738 -15.696 23.240 1.00 23.07 114 LEU A C 1
ATOM 694 O O . LEU A 1 114 ? 3.430 -15.365 24.202 1.00 25.84 114 LEU A O 1
ATOM 699 N N . ASP A 1 115 ? 3.210 -16.435 22.241 1.00 19.90 115 ASP A N 1
ATOM 700 C CA . ASP A 1 115 ? 4.599 -16.876 22.257 1.00 19.82 115 ASP A CA 1
ATOM 701 C C . ASP A 1 115 ? 5.450 -16.066 21.299 1.00 17.77 115 ASP A C 1
ATOM 702 O O . ASP A 1 115 ? 6.592 -15.734 21.613 1.00 17.50 115 ASP A O 1
ATOM 707 N N . PHE A 1 116 ? 4.894 -15.743 20.137 1.00 15.74 116 PHE A N 1
ATOM 708 C CA . PHE A 1 116 ? 5.611 -14.953 19.143 1.00 17.05 116 PHE A CA 1
ATOM 709 C C . PHE A 1 116 ? 6.111 -13.631 19.739 1.00 17.85 116 PHE A C 1
ATOM 710 O O . PHE A 1 116 ? 7.254 -13.235 19.518 1.00 15.64 116 PHE A O 1
ATOM 718 N N . LEU A 1 117 ? 5.240 -12.965 20.495 1.00 17.66 117 LEU A N 1
ATOM 719 C CA . LEU A 1 117 ? 5.558 -11.682 21.111 1.00 18.01 117 LEU A CA 1
ATOM 720 C C . LEU A 1 117 ? 6.526 -11.737 22.300 1.00 16.68 117 LEU A C 1
ATOM 721 O O . LEU A 1 117 ? 6.876 -10.699 22.843 1.00 16.28 117 LEU A O 1
ATOM 726 N N . LYS A 1 118 ? 6.956 -12.928 22.707 1.00 17.83 118 LYS A N 1
ATOM 727 C CA . LYS A 1 118 ? 7.895 -13.036 23.834 1.00 19.73 118 LYS A CA 1
ATOM 728 C C . LYS A 1 118 ? 9.327 -12.740 23.396 1.00 20.58 118 LYS A C 1
ATOM 729 O O . LYS A 1 118 ? 10.219 -12.582 24.230 1.00 23.89 118 LYS A O 1
ATOM 735 N N . GLN A 1 119 ? 9.542 -12.661 22.087 1.00 20.36 119 GLN A N 1
ATOM 736 C CA . GLN A 1 119 ? 10.861 -12.381 21.538 1.00 20.04 119 GLN A CA 1
ATOM 737 C C . GLN A 1 119 ? 11.187 -10.878 21.575 1.00 20.93 119 GLN A C 1
ATOM 738 O O . GLN A 1 119 ? 10.584 -10.097 20.845 1.00 21.87 119 GLN A O 1
ATOM 744 N N . PRO A 1 120 ? 12.144 -10.459 22.432 1.00 21.24 120 PRO A N 1
ATOM 745 C CA . PRO A 1 120 ? 12.550 -9.049 22.569 1.00 20.79 120 PRO A CA 1
ATOM 746 C C . PRO A 1 120 ? 13.032 -8.447 21.253 1.00 20.49 120 PRO A C 1
ATOM 747 O O . PRO A 1 120 ? 13.979 -8.943 20.653 1.00 21.49 120 PRO A O 1
ATOM 751 N N . GLN A 1 121 ? 12.391 -7.377 20.804 1.00 17.53 121 GLN A N 1
ATOM 752 C CA . GLN A 1 121 ? 12.785 -6.770 19.542 1.00 19.34 121 GLN A CA 1
ATOM 753 C C . GLN A 1 121 ? 13.775 -5.607 19.681 1.00 20.01 121 GLN A C 1
ATOM 754 O O . GLN A 1 121 ? 13.652 -4.777 20.579 1.00 18.64 121 GLN A O 1
ATOM 760 N N . ASN A 1 122 ? 14.760 -5.560 18.788 1.00 21.92 122 ASN A N 1
ATOM 761 C CA . ASN A 1 122 ? 15.757 -4.491 18.809 1.00 23.91 122 ASN A CA 1
ATOM 762 C C . ASN A 1 122 ? 15.160 -3.207 18.296 1.00 25.61 122 ASN A C 1
ATOM 763 O O . ASN A 1 122 ? 15.610 -2.127 18.654 1.00 27.56 122 ASN A O 1
ATOM 768 N N . GLN A 1 123 ? 14.142 -3.336 17.453 1.00 26.89 123 GLN A N 1
ATOM 769 C CA . GLN A 1 123 ? 13.487 -2.188 16.843 1.00 28.04 123 GLN A CA 1
ATOM 770 C C . GLN A 1 123 ? 11.981 -2.425 16.777 1.00 25.68 123 GLN A C 1
ATOM 771 O O . GLN A 1 123 ? 11.543 -3.536 16.504 1.00 24.57 123 GLN A O 1
ATOM 777 N N . PRO A 1 124 ? 11.168 -1.388 17.039 1.00 25.91 124 PRO A N 1
ATOM 778 C CA . PRO A 1 124 ? 9.706 -1.553 16.992 1.00 24.46 124 PRO A CA 1
ATOM 779 C C . PRO A 1 124 ? 9.256 -2.015 15.605 1.00 23.79 124 PRO A C 1
ATOM 780 O O . PRO A 1 124 ? 9.940 -1.763 14.615 1.00 22.92 124 PRO A O 1
ATOM 784 N N . HIS A 1 125 ? 8.119 -2.694 15.523 1.00 23.14 125 HIS A N 1
ATOM 785 C CA . HIS A 1 125 ? 7.642 -3.161 14.223 1.00 24.23 125 HIS A CA 1
ATOM 786 C C . HIS A 1 125 ? 6.264 -2.646 13.837 1.00 22.79 125 HIS A C 1
ATOM 787 O O . HIS A 1 125 ? 5.957 -2.540 12.654 1.00 22.12 125 HIS A O 1
ATOM 794 N N . PHE A 1 126 ? 5.436 -2.312 14.820 1.00 20.14 126 PHE A N 1
ATOM 795 C CA . PHE A 1 126 ? 4.074 -1.931 14.494 1.00 18.81 126 PHE A CA 1
ATOM 796 C C . PHE A 1 126 ? 3.508 -0.563 14.843 1.00 17.79 126 PHE A C 1
ATOM 797 O O . PHE A 1 126 ? 3.694 -0.055 15.952 1.00 18.58 126 PHE A O 1
ATOM 805 N N . ASP A 1 127 ? 2.799 0.001 13.865 1.00 18.16 127 ASP A N 1
ATOM 806 C CA . ASP A 1 127 ? 2.121 1.294 13.968 1.00 18.38 127 ASP A CA 1
ATOM 807 C C . ASP A 1 127 ? 0.688 1.027 14.415 1.00 17.54 127 ASP A C 1
ATOM 808 O O . ASP A 1 127 ? 0.052 1.873 15.050 1.00 17.43 127 ASP A O 1
ATOM 813 N N . VAL A 1 128 ? 0.174 -0.152 14.062 1.00 16.22 128 VAL A N 1
ATOM 814 C CA . VAL A 1 128 ? -1.194 -0.523 14.426 1.00 16.52 128 VAL A CA 1
ATOM 815 C C . VAL A 1 128 ? -1.303 -1.987 14.855 1.00 15.71 128 VAL A C 1
ATOM 816 O O . VAL A 1 128 ? -0.722 -2.875 14.225 1.00 14.86 128 VAL A O 1
ATOM 820 N N . VAL A 1 129 ? -2.056 -2.236 15.925 1.00 15.16 129 VAL A N 1
ATOM 821 C CA . VAL A 1 129 ? -2.226 -3.596 16.435 1.00 13.24 129 VAL A CA 1
ATOM 822 C C . VAL A 1 129 ? -3.677 -3.949 16.739 1.00 14.06 129 VAL A C 1
ATOM 823 O O . VAL A 1 129 ? -4.377 -3.183 17.410 1.00 15.34 129 VAL A O 1
ATOM 827 N N . PHE A 1 130 ? -4.112 -5.110 16.241 1.00 12.72 130 PHE A N 1
ATOM 828 C CA . PHE A 1 130 ? -5.461 -5.630 16.454 1.00 13.93 130 PHE A CA 1
ATOM 829 C C . PHE A 1 130 ? -5.373 -6.845 17.377 1.00 16.05 130 PHE A C 1
ATOM 830 O O . PHE A 1 130 ? -4.773 -7.866 17.016 1.00 17.29 130 PHE A O 1
ATOM 838 N N . LEU A 1 131 ? -5.954 -6.732 18.565 1.00 17.31 131 LEU A N 1
ATOM 839 C CA . LEU A 1 131 ? -5.965 -7.824 19.530 1.00 19.31 131 LEU A CA 1
ATOM 840 C C . LEU A 1 131 ? -7.393 -8.236 19.864 1.00 21.77 131 LEU A C 1
ATOM 841 O O . LEU A 1 131 ? -8.051 -7.590 20.689 1.00 22.28 131 LEU A O 1
ATOM 846 N N . ASP A 1 132 ? -7.875 -9.297 19.224 1.00 24.42 132 ASP A N 1
ATOM 847 C CA . ASP A 1 132 ? -9.219 -9.786 19.495 1.00 25.76 132 ASP A CA 1
ATOM 848 C C . ASP A 1 132 ? -9.228 -11.303 19.726 1.00 26.80 132 ASP A C 1
ATOM 849 O O . ASP A 1 132 ? -9.863 -12.059 18.996 1.00 26.84 132 ASP A O 1
ATOM 854 N N . PRO A 1 133 ? -8.512 -11.764 20.757 1.00 28.03 133 PRO A N 1
ATOM 855 C CA . PRO A 1 133 ? -8.472 -13.196 21.052 1.00 29.99 133 PRO A CA 1
ATOM 856 C C . PRO A 1 133 ? -9.703 -13.631 21.846 1.00 32.32 133 PRO A C 1
ATOM 857 O O . PRO A 1 133 ? -10.494 -12.804 22.299 1.00 29.54 133 PRO A O 1
ATOM 861 N N . PRO A 1 134 ? -9.881 -14.948 22.017 1.00 35.02 134 PRO A N 1
ATOM 862 C CA . PRO A 1 134 ? -11.029 -15.456 22.772 1.00 34.35 134 PRO A CA 1
ATOM 863 C C . PRO A 1 134 ? -10.992 -14.891 24.186 1.00 34.89 134 PRO A C 1
ATOM 864 O O . PRO A 1 134 ? -9.932 -14.493 24.671 1.00 33.53 134 PRO A O 1
ATOM 868 N N . PHE A 1 135 ? -12.144 -14.875 24.848 1.00 37.28 135 PHE A N 1
ATOM 869 C CA . PHE A 1 135 ? -12.252 -14.340 26.204 1.00 40.44 135 PHE A CA 1
ATOM 870 C C . PHE A 1 135 ? -11.996 -15.358 27.310 1.00 41.85 135 PHE A C 1
ATOM 871 O O . PHE A 1 135 ? -11.682 -16.522 27.058 1.00 42.65 135 PHE A O 1
ATOM 879 N N . HIS A 1 136 ? -12.125 -14.883 28.544 1.00 44.66 136 HIS A N 1
ATOM 880 C CA . HIS A 1 136 ? -11.985 -15.708 29.742 1.00 47.28 136 HIS A CA 1
ATOM 881 C C . HIS A 1 136 ? -10.593 -16.200 30.134 1.00 48.16 136 HIS A C 1
ATOM 882 O O . HIS A 1 136 ? -10.420 -16.727 31.234 1.00 49.09 136 HIS A O 1
ATOM 889 N N . PHE A 1 137 ? -9.600 -16.021 29.264 1.00 48.30 137 PHE A N 1
ATOM 890 C CA . PHE A 1 137 ? -8.247 -16.477 29.582 1.00 48.14 137 PHE A CA 1
ATOM 891 C C . PHE A 1 137 ? -7.211 -15.351 29.705 1.00 47.74 137 PHE A C 1
ATOM 892 O O . PHE A 1 137 ? -6.008 -15.589 29.579 1.00 49.45 137 PHE A O 1
ATOM 894 N N . ASN A 1 138 ? -7.671 -14.132 29.968 1.00 45.02 138 ASN A N 1
ATOM 895 C CA . ASN A 1 138 ? -6.771 -12.989 30.096 1.00 41.89 138 ASN A CA 1
ATOM 896 C C . ASN A 1 138 ? -5.724 -12.995 28.983 1.00 38.90 138 ASN A C 1
ATOM 897 O O . ASN A 1 138 ? -4.581 -12.593 29.192 1.00 40.74 138 ASN A O 1
ATOM 899 N N . LEU A 1 139 ? -6.122 -13.439 27.797 1.00 34.04 139 LEU A N 1
ATOM 900 C CA . LEU A 1 139 ? -5.207 -13.501 26.667 1.00 32.62 139 LEU A CA 1
ATOM 901 C C . LEU A 1 139 ? -4.847 -12.130 26.102 1.00 31.58 139 LEU A C 1
ATOM 902 O O . LEU A 1 139 ? -3.679 -11.859 25.809 1.00 30.30 139 LEU A O 1
ATOM 907 N N . ALA A 1 140 ? -5.842 -11.263 25.949 1.00 28.70 140 ALA A N 1
ATOM 908 C CA . ALA A 1 140 ? -5.582 -9.926 25.440 1.00 27.23 140 ALA A CA 1
ATOM 909 C C . ALA A 1 140 ? -4.640 -9.218 26.419 1.00 24.52 140 ALA A C 1
ATOM 910 O O . ALA A 1 140 ? -3.749 -8.484 26.007 1.00 22.29 140 ALA A O 1
ATOM 912 N N . GLU A 1 141 ? -4.836 -9.459 27.713 1.00 23.33 141 GLU A N 1
ATOM 913 C CA . GLU A 1 141 ? -3.999 -8.844 28.738 1.00 24.32 141 GLU A CA 1
ATOM 914 C C . GLU A 1 141 ? -2.555 -9.330 28.611 1.00 23.64 141 GLU A C 1
ATOM 915 O O . GLU A 1 141 ? -1.610 -8.538 28.697 1.00 22.48 141 GLU A O 1
ATOM 917 N N . GLN A 1 142 ? -2.385 -10.631 28.409 1.00 21.96 142 GLN A N 1
ATOM 918 C CA . GLN A 1 142 ? -1.046 -11.194 28.251 1.00 23.74 142 GLN A CA 1
ATOM 919 C C . GLN A 1 142 ? -0.335 -10.573 27.036 1.00 22.73 142 GLN A C 1
ATOM 920 O O . GLN A 1 142 ? 0.844 -10.207 27.104 1.00 21.50 142 GLN A O 1
ATOM 926 N N . ALA A 1 143 ? -1.058 -10.448 25.927 1.00 20.65 143 ALA A N 1
ATOM 927 C CA . ALA A 1 143 ? -0.497 -9.872 24.714 1.00 19.91 143 ALA A CA 1
ATOM 928 C C . ALA A 1 143 ? -0.085 -8.417 24.932 1.00 20.77 143 ALA A C 1
ATOM 929 O O . ALA A 1 143 ? 0.986 -7.992 24.477 1.00 17.61 143 ALA A O 1
ATOM 931 N N . ILE A 1 144 ? -0.941 -7.661 25.623 1.00 19.45 144 ILE A N 1
ATOM 932 C CA . ILE A 1 144 ? -0.661 -6.257 25.899 1.00 21.25 144 ILE A CA 1
ATOM 933 C C . ILE A 1 144 ? 0.685 -6.166 26.595 1.00 20.45 144 ILE A C 1
ATOM 934 O O . ILE A 1 144 ? 1.578 -5.438 26.165 1.00 20.85 144 ILE A O 1
ATOM 939 N N . SER A 1 145 ? 0.810 -6.916 27.682 1.00 19.40 145 SER A N 1
ATOM 940 C CA . SER A 1 145 ? 2.029 -6.938 28.461 1.00 21.47 145 SER A CA 1
ATOM 941 C C . SER A 1 145 ? 3.256 -7.203 27.595 1.00 18.63 145 SER A C 1
ATOM 942 O O . SER A 1 145 ? 4.257 -6.509 27.709 1.00 20.57 145 SER A O 1
ATOM 945 N N . LEU A 1 146 ? 3.174 -8.198 26.723 1.00 17.20 146 LEU A N 1
ATOM 946 C CA . LEU A 1 146 ? 4.297 -8.535 25.855 1.00 15.94 146 LEU A CA 1
ATOM 947 C C . LEU A 1 146 ? 4.625 -7.431 24.840 1.00 17.07 146 LEU A C 1
ATOM 948 O O . LEU A 1 146 ? 5.793 -7.127 24.601 1.00 14.23 146 LEU A O 1
ATOM 953 N N . LEU A 1 147 ? 3.602 -6.837 24.234 1.00 18.11 147 LEU A N 1
ATOM 954 C CA . LEU A 1 147 ? 3.834 -5.752 23.286 1.00 19.43 147 LEU A CA 1
ATOM 955 C C . LEU A 1 147 ? 4.702 -4.697 23.956 1.00 21.71 147 LEU A C 1
ATOM 956 O O . LEU A 1 147 ? 5.703 -4.256 23.396 1.00 22.01 147 LEU A O 1
ATOM 961 N N . CYS A 1 148 ? 4.307 -4.301 25.165 1.00 26.21 148 CYS A N 1
ATOM 962 C CA . CYS A 1 148 ? 5.037 -3.289 25.936 1.00 29.76 148 CYS A CA 1
ATOM 963 C C . CYS A 1 148 ? 6.405 -3.759 26.394 1.00 29.48 148 CYS A C 1
ATOM 964 O O . CYS A 1 148 ? 7.404 -3.057 26.250 1.00 28.93 148 CYS A O 1
ATOM 967 N N . GLU A 1 149 ? 6.432 -4.953 26.965 1.00 29.88 149 GLU A N 1
ATOM 968 C CA . GLU A 1 149 ? 7.656 -5.533 27.481 1.00 30.22 149 GLU A CA 1
ATOM 969 C C . GLU A 1 149 ? 8.741 -5.717 26.443 1.00 27.19 149 GLU A C 1
ATOM 970 O O . GLU A 1 149 ? 9.893 -5.403 26.690 1.00 25.10 149 GLU A O 1
ATOM 976 N N . ASN A 1 150 ? 8.369 -6.205 25.265 1.00 26.27 150 ASN A N 1
ATOM 977 C CA . ASN A 1 150 ? 9.368 -6.490 24.257 1.00 21.76 150 ASN A CA 1
ATOM 978 C C . ASN A 1 150 ? 9.588 -5.558 23.076 1.00 18.94 150 ASN A C 1
ATOM 979 O O . ASN A 1 150 ? 9.945 -6.004 21.989 1.00 18.55 150 ASN A O 1
ATOM 984 N N . ASN A 1 151 ? 9.375 -4.264 23.294 1.00 16.57 151 ASN A N 1
ATOM 985 C CA . ASN A 1 151 ? 9.686 -3.257 22.283 1.00 15.75 151 ASN A CA 1
ATOM 986 C C . ASN A 1 151 ? 9.076 -3.510 20.901 1.00 15.09 151 ASN A C 1
ATOM 987 O O . ASN A 1 151 ? 9.769 -3.408 19.893 1.00 17.62 151 ASN A O 1
ATOM 992 N N . TRP A 1 152 ? 7.786 -3.818 20.848 1.00 13.88 152 TRP A N 1
ATOM 993 C CA . TRP A 1 152 ? 7.130 -4.108 19.578 1.00 12.39 152 TRP A CA 1
ATOM 994 C C . TRP A 1 152 ? 6.473 -2.908 18.934 1.00 13.21 152 TRP A C 1
ATOM 995 O O . TRP A 1 152 ? 6.360 -2.832 17.707 1.00 9.61 152 TRP A O 1
ATOM 1006 N N . LEU A 1 153 ? 6.036 -1.981 19.777 1.00 13.04 153 LEU A N 1
ATOM 1007 C CA . LEU A 1 153 ? 5.320 -0.808 19.329 1.00 15.80 153 LEU A CA 1
ATOM 1008 C C . LEU A 1 153 ? 6.124 0.410 19.000 1.00 19.34 153 LEU A C 1
ATOM 1009 O O . LEU A 1 153 ? 7.019 0.816 19.735 1.00 20.07 153 LEU A O 1
ATOM 1014 N N . LYS A 1 154 ? 5.764 1.005 17.878 1.00 21.94 154 LYS A N 1
ATOM 1015 C CA . LYS A 1 154 ? 6.405 2.211 17.425 1.00 22.75 154 LYS A CA 1
ATOM 1016 C C . LYS A 1 154 ? 5.657 3.348 18.103 1.00 24.21 154 LYS A C 1
ATOM 1017 O O . LYS A 1 154 ? 4.485 3.203 18.487 1.00 23.09 154 LYS A O 1
ATOM 1023 N N . PRO A 1 155 ? 6.319 4.494 18.272 1.00 25.13 155 PRO A N 1
ATOM 1024 C CA . PRO A 1 155 ? 5.661 5.624 18.924 1.00 26.05 155 PRO A CA 1
ATOM 1025 C C . PRO A 1 155 ? 4.314 5.989 18.303 1.00 26.50 155 PRO A C 1
ATOM 1026 O O . PRO A 1 155 ? 4.151 5.986 17.084 1.00 26.17 155 PRO A O 1
ATOM 1030 N N . ASN A 1 156 ? 3.339 6.262 19.163 1.00 26.18 156 ASN A N 1
ATOM 1031 C CA . ASN A 1 156 ? 2.004 6.653 18.729 1.00 25.11 156 ASN A CA 1
ATOM 1032 C C . ASN A 1 156 ? 1.192 5.547 18.089 1.00 22.37 156 ASN A C 1
ATOM 1033 O O . ASN A 1 156 ? 0.178 5.822 17.455 1.00 18.77 156 ASN A O 1
ATOM 1038 N N . ALA A 1 157 ? 1.639 4.306 18.241 1.00 20.52 157 ALA A N 1
ATOM 1039 C CA . ALA A 1 157 ? 0.910 3.178 17.683 1.00 20.13 157 ALA A CA 1
ATOM 1040 C C . ALA A 1 157 ? -0.442 3.116 18.363 1.00 18.77 157 ALA A C 1
ATOM 1041 O O . ALA A 1 157 ? -0.563 3.456 19.544 1.00 16.48 157 ALA A O 1
ATOM 1043 N N . LEU A 1 158 ? -1.453 2.710 17.599 1.00 18.19 158 LEU A N 1
ATOM 1044 C CA . LEU A 1 158 ? -2.814 2.560 18.106 1.00 19.02 158 LEU A CA 1
ATOM 1045 C C . LEU A 1 158 ? -3.021 1.082 18.376 1.00 17.72 158 LEU A C 1
ATOM 1046 O O . LEU A 1 158 ? -2.584 0.241 17.592 1.00 18.56 158 LEU A O 1
ATOM 1051 N N . ILE A 1 159 ? -3.662 0.760 19.492 1.00 18.18 159 ILE A N 1
ATOM 1052 C CA . ILE A 1 159 ? -3.905 -0.635 19.833 1.00 18.61 159 ILE A CA 1
ATOM 1053 C C . ILE A 1 159 ? -5.389 -0.854 20.006 1.00 19.75 159 ILE A C 1
ATOM 1054 O O . ILE A 1 159 ? -6.034 -0.240 20.861 1.00 19.73 159 ILE A O 1
ATOM 1059 N N . TYR A 1 160 ? -5.923 -1.727 19.165 1.00 20.63 160 TYR A N 1
ATOM 1060 C CA . TYR A 1 160 ? -7.329 -2.066 19.189 1.00 21.53 160 TYR A CA 1
ATOM 1061 C C . TYR A 1 160 ? -7.490 -3.352 19.985 1.00 22.26 160 TYR A C 1
ATOM 1062 O O . TYR A 1 160 ? -6.798 -4.349 19.746 1.00 22.10 160 TYR A O 1
ATOM 1071 N N . VAL A 1 161 ? -8.406 -3.327 20.938 1.00 22.35 161 VAL A N 1
ATOM 1072 C CA . VAL A 1 161 ? -8.628 -4.485 21.780 1.00 22.51 161 VAL A CA 1
ATOM 1073 C C . VAL A 1 161 ? -10.108 -4.752 21.980 1.00 22.73 161 VAL A C 1
ATOM 1074 O O . VAL A 1 161 ? -10.898 -3.834 22.184 1.00 21.41 161 VAL A O 1
ATOM 1078 N N . GLU A 1 162 ? -10.471 -6.022 21.893 1.00 23.92 162 GLU A N 1
ATOM 1079 C CA . GLU A 1 162 ? -11.842 -6.448 22.094 1.00 28.32 162 GLU A CA 1
ATOM 1080 C C . GLU A 1 162 ? -11.799 -7.435 23.236 1.00 29.14 162 GLU A C 1
ATOM 1081 O O . GLU A 1 162 ? -11.079 -8.428 23.179 1.00 31.15 162 GLU A O 1
ATOM 1087 N N . THR A 1 163 ? -12.583 -7.170 24.268 1.00 31.12 163 THR A N 1
ATOM 1088 C CA . THR A 1 163 ? -12.576 -8.017 25.441 1.00 34.99 163 THR A CA 1
ATOM 1089 C C . THR A 1 163 ? -13.973 -8.262 26.010 1.00 37.40 163 THR A C 1
ATOM 1090 O O . THR A 1 163 ? -14.948 -7.680 25.530 1.00 37.54 163 THR A O 1
ATOM 1094 N N . GLU A 1 164 ? -14.068 -9.140 27.010 1.00 38.74 164 GLU A N 1
ATOM 1095 C CA . GLU A 1 164 ? -15.344 -9.441 27.652 1.00 39.52 164 GLU A CA 1
ATOM 1096 C C . GLU A 1 164 ? -15.897 -8.173 28.291 1.00 40.30 164 GLU A C 1
ATOM 1097 O O . GLU A 1 164 ? -15.200 -7.466 29.016 1.00 38.49 164 GLU A O 1
ATOM 1099 N N . LYS A 1 165 ? -17.170 -7.920 28.015 1.00 43.06 165 LYS A N 1
ATOM 1100 C CA . LYS A 1 165 ? -17.911 -6.753 28.484 1.00 46.42 165 LYS A CA 1
ATOM 1101 C C . LYS A 1 165 ? -17.747 -6.196 29.891 1.00 48.64 165 LYS A C 1
ATOM 1102 O O . LYS A 1 165 ? -18.089 -5.031 30.109 1.00 50.05 165 LYS A O 1
ATOM 1104 N N . ASP A 1 166 ? -17.213 -6.931 30.855 1.00 50.07 166 ASP A N 1
ATOM 1105 C CA . ASP A 1 166 ? -17.262 -6.316 32.171 1.00 53.36 166 ASP A CA 1
ATOM 1106 C C . ASP A 1 166 ? -16.182 -5.636 32.988 1.00 54.79 166 ASP A C 1
ATOM 1107 O O . ASP A 1 166 ? -16.375 -4.470 33.336 1.00 55.89 166 ASP A O 1
ATOM 1109 N N . LYS A 1 167 ? -15.061 -6.273 33.318 1.00 55.55 167 LYS A N 1
ATOM 1110 C CA . LYS A 1 167 ? -14.200 -5.524 34.236 1.00 56.29 167 LYS A CA 1
ATOM 1111 C C . LYS A 1 167 ? -12.681 -5.571 34.348 1.00 56.02 167 LYS A C 1
ATOM 1112 O O . LYS A 1 167 ? -12.122 -4.886 35.202 1.00 56.76 167 LYS A O 1
ATOM 1114 N N . PRO A 1 168 ? -11.990 -6.299 33.475 1.00 55.84 168 PRO A N 1
ATOM 1115 C CA . PRO A 1 168 ? -10.527 -6.430 33.524 1.00 54.97 168 PRO A CA 1
ATOM 1116 C C . PRO A 1 168 ? -9.497 -5.335 33.213 1.00 52.82 168 PRO A C 1
ATOM 1117 O O . PRO A 1 168 ? -8.649 -5.024 34.050 1.00 55.35 168 PRO A O 1
ATOM 1121 N N . LEU A 1 169 ? -9.564 -4.772 32.013 1.00 49.84 169 LEU A N 1
ATOM 1122 C CA . LEU A 1 169 ? -8.554 -3.837 31.527 1.00 46.07 169 LEU A CA 1
ATOM 1123 C C . LEU A 1 169 ? -8.032 -2.565 32.163 1.00 44.31 169 LEU A C 1
ATOM 1124 O O . LEU A 1 169 ? -8.739 -1.569 32.333 1.00 42.75 169 LEU A O 1
ATOM 1129 N N . ILE A 1 170 ? -6.742 -2.609 32.474 1.00 41.59 170 ILE A N 1
ATOM 1130 C CA . ILE A 1 170 ? -6.062 -1.457 33.029 1.00 40.31 170 ILE A CA 1
ATOM 1131 C C . ILE A 1 170 ? -5.075 -0.991 31.979 1.00 39.93 170 ILE A C 1
ATOM 1132 O O . ILE A 1 170 ? -4.401 -1.785 31.315 1.00 40.96 170 ILE A O 1
ATOM 1137 N N . THR A 1 171 ? -5.007 0.319 31.843 1.00 38.60 171 THR A N 1
ATOM 1138 C CA . THR A 1 171 ? -4.151 0.967 30.876 1.00 36.18 171 THR A CA 1
ATOM 1139 C C . THR A 1 171 ? -2.672 0.885 31.226 1.00 35.00 171 THR A C 1
ATOM 1140 O O . THR A 1 171 ? -2.243 1.447 32.233 1.00 35.94 171 THR A O 1
ATOM 1144 N N . PRO A 1 172 ? -1.880 0.156 30.417 1.00 34.12 172 PRO A N 1
ATOM 1145 C CA . PRO A 1 172 ? -0.442 0.053 30.686 1.00 33.45 172 PRO A CA 1
ATOM 1146 C C . PRO A 1 172 ? -0.148 1.529 30.906 1.00 35.11 172 PRO A C 1
ATOM 1147 O O . PRO A 1 172 ? -0.770 2.367 30.252 1.00 33.42 172 PRO A O 1
ATOM 1151 N N . GLU A 1 173 ? 0.766 1.892 31.791 1.00 35.86 173 GLU A N 1
ATOM 1152 C CA . GLU A 1 173 ? 0.975 3.319 32.021 1.00 37.41 173 GLU A CA 1
ATOM 1153 C C . GLU A 1 173 ? 1.583 4.189 30.924 1.00 36.82 173 GLU A C 1
ATOM 1154 O O . GLU A 1 173 ? 1.497 5.411 31.008 1.00 36.09 173 GLU A O 1
ATOM 1160 N N . ASN A 1 174 ? 2.207 3.594 29.914 1.00 36.01 174 ASN A N 1
ATOM 1161 C CA . ASN A 1 174 ? 2.793 4.387 28.827 1.00 34.44 174 ASN A CA 1
ATOM 1162 C C . ASN A 1 174 ? 1.761 4.472 27.694 1.00 32.23 174 ASN A C 1
ATOM 1163 O O . ASN A 1 174 ? 2.068 4.864 26.557 1.00 32.38 174 ASN A O 1
ATOM 1168 N N . TRP A 1 175 ? 0.526 4.097 28.023 1.00 28.24 175 TRP A N 1
ATOM 1169 C CA . TRP A 1 175 ? -0.573 4.118 27.060 1.00 26.62 175 TRP A CA 1
ATOM 1170 C C . TRP A 1 175 ? -1.688 5.068 27.491 1.00 26.18 175 TRP A C 1
ATOM 1171 O O . TRP A 1 175 ? -1.808 5.403 28.668 1.00 27.07 175 TRP A O 1
ATOM 1182 N N . THR A 1 176 ? -2.496 5.515 26.533 1.00 24.55 176 THR A N 1
ATOM 1183 C CA . THR A 1 176 ? -3.623 6.387 26.854 1.00 22.19 176 THR A CA 1
ATOM 1184 C C . THR A 1 176 ? -4.832 5.738 26.215 1.00 19.56 176 THR A C 1
ATOM 1185 O O . THR A 1 176 ? -4.759 5.276 25.077 1.00 18.88 176 THR A O 1
ATOM 1189 N N . LEU A 1 177 ? -5.937 5.689 26.946 1.00 18.69 177 LEU A N 1
ATOM 1190 C CA . LEU A 1 177 ? -7.164 5.107 26.422 1.00 19.26 177 LEU A CA 1
ATOM 1191 C C . LEU A 1 177 ? -7.914 6.196 25.654 1.00 20.05 177 LEU A C 1
ATOM 1192 O O . LEU A 1 177 ? -8.358 7.186 26.239 1.00 19.64 177 LEU A O 1
ATOM 1197 N N . LEU A 1 178 ? -8.044 6.016 24.343 1.00 21.15 178 LEU A N 1
ATOM 1198 C CA . LEU A 1 178 ? -8.719 7.000 23.501 1.00 20.84 178 LEU A CA 1
ATOM 1199 C C . LEU A 1 178 ? -10.213 6.747 23.357 1.00 21.77 178 LEU A C 1
ATOM 1200 O O . LEU A 1 178 ? -10.998 7.676 23.407 1.00 23.71 178 LEU A O 1
ATOM 1205 N N . LYS A 1 179 ? -10.604 5.491 23.179 1.00 22.50 179 LYS A N 1
ATOM 1206 C CA . LYS A 1 179 ? -12.016 5.147 23.031 0.50 22.32 179 LYS A CA 1
ATOM 1207 C C . LYS A 1 179 ? -12.316 3.826 23.721 1.00 23.77 179 LYS A C 1
ATOM 1208 O O . LYS A 1 179 ? -11.458 2.940 23.804 1.00 22.20 179 LYS A O 1
ATOM 1210 N N . GLU A 1 180 ? -13.541 3.707 24.222 1.00 25.91 180 GLU A N 1
ATOM 1211 C CA . GLU A 1 180 ? -13.984 2.511 24.927 1.00 29.68 180 GLU A CA 1
ATOM 1212 C C . GLU A 1 180 ? -15.502 2.399 24.903 1.00 30.51 180 GLU A C 1
ATOM 1213 O O . GLU A 1 180 ? -16.202 3.146 25.583 1.00 32.07 180 GLU A O 1
ATOM 1219 N N . LYS A 1 181 ? -16.012 1.460 24.123 1.00 31.39 181 LYS A N 1
ATOM 1220 C CA . LYS A 1 181 ? -17.445 1.268 24.043 1.00 31.53 181 LYS A CA 1
ATOM 1221 C C . LYS A 1 181 ? -17.792 -0.165 24.398 1.00 32.13 181 LYS A C 1
ATOM 1222 O O . LYS A 1 181 ? -17.019 -1.089 24.139 1.00 32.81 181 LYS A O 1
ATOM 1224 N N . THR A 1 182 ? -18.950 -0.349 25.014 1.00 32.06 182 THR A N 1
ATOM 1225 C CA . THR A 1 182 ? -19.399 -1.683 25.372 1.00 32.04 182 THR A CA 1
ATOM 1226 C C . THR A 1 182 ? -20.767 -1.923 24.770 1.00 34.10 182 THR A C 1
ATOM 1227 O O . THR A 1 182 ? -21.730 -1.234 25.105 1.00 34.50 182 THR A O 1
ATOM 1231 N N . THR A 1 183 ? -20.845 -2.889 23.863 1.00 35.82 183 THR A N 1
ATOM 1232 C CA . THR A 1 183 ? -22.110 -3.225 23.237 1.00 38.26 183 THR A CA 1
ATOM 1233 C C . THR A 1 183 ? -22.343 -4.703 23.443 1.00 38.56 183 THR A C 1
ATOM 1234 O O . THR A 1 183 ? -21.597 -5.537 22.928 1.00 39.89 183 THR A O 1
ATOM 1238 N N . GLY A 1 184 ? -23.365 -5.019 24.229 1.00 39.54 184 GLY A N 1
ATOM 1239 C CA . GLY A 1 184 ? -23.706 -6.402 24.484 1.00 38.95 184 GLY A CA 1
ATOM 1240 C C . GLY A 1 184 ? -22.860 -7.092 25.527 1.00 40.55 184 GLY A C 1
ATOM 1241 O O . GLY A 1 184 ? -23.131 -7.009 26.728 1.00 41.07 184 GLY A O 1
ATOM 1242 N N . ILE A 1 185 ? -21.826 -7.778 25.054 1.00 41.61 185 ILE A N 1
ATOM 1243 C CA . ILE A 1 185 ? -20.916 -8.539 25.904 1.00 41.56 185 ILE A CA 1
ATOM 1244 C C . ILE A 1 185 ? -19.465 -8.210 25.582 1.00 40.89 185 ILE A C 1
ATOM 1245 O O . ILE A 1 185 ? -18.546 -8.720 26.230 1.00 39.15 185 ILE A O 1
ATOM 1250 N N . VAL A 1 186 ? -19.260 -7.361 24.581 1.00 38.68 186 VAL A N 1
ATOM 1251 C CA . VAL A 1 186 ? -17.910 -7.012 24.176 1.00 36.87 186 VAL A CA 1
ATOM 1252 C C . VAL A 1 186 ? -17.505 -5.580 24.485 1.00 34.86 186 VAL A C 1
ATOM 1253 O O . VAL A 1 186 ? -18.250 -4.647 24.202 1.00 34.27 186 VAL A O 1
ATOM 1257 N N . SER A 1 187 ? -16.324 -5.424 25.082 1.00 32.36 187 SER A N 1
ATOM 1258 C CA . SER A 1 187 ? -15.770 -4.108 25.373 1.00 30.45 187 SER A CA 1
ATOM 1259 C C . SER A 1 187 ? -14.755 -3.842 24.271 1.00 28.37 187 SER A C 1
ATOM 1260 O O . SER A 1 187 ? -13.834 -4.630 24.064 1.00 27.37 187 SER A O 1
ATOM 1263 N N . TYR A 1 188 ? -14.939 -2.742 23.557 1.00 27.48 188 TYR A N 1
ATOM 1264 C CA . TYR A 1 188 ? -14.038 -2.365 22.476 1.00 27.19 188 TYR A CA 1
ATOM 1265 C C . TYR A 1 188 ? -13.217 -1.174 22.954 1.00 26.02 188 TYR A C 1
ATOM 1266 O O . TYR A 1 188 ? -13.763 -0.184 23.454 1.00 23.19 188 TYR A O 1
ATOM 1275 N N . ARG A 1 189 ? -11.901 -1.269 22.806 1.00 23.77 189 ARG A N 1
ATOM 1276 C CA . ARG A 1 189 ? -11.035 -0.191 23.252 1.00 21.48 189 ARG A CA 1
ATOM 1277 C C . ARG A 1 189 ? -9.987 0.151 22.231 1.00 19.87 189 ARG A C 1
ATOM 1278 O O . ARG A 1 189 ? -9.588 -0.686 21.420 1.00 19.42 189 ARG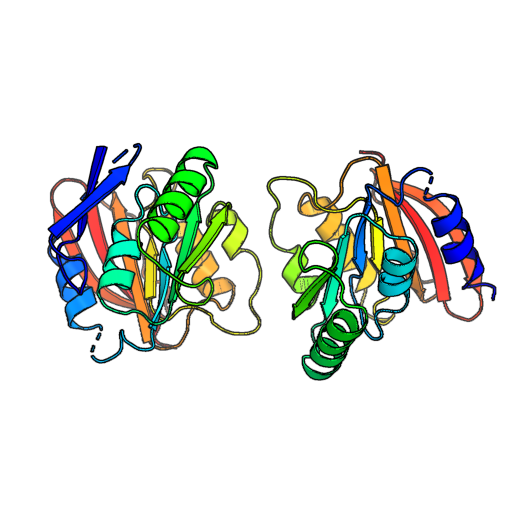 A O 1
ATOM 1286 N N . LEU A 1 190 ? -9.543 1.399 22.284 1.00 18.63 190 LEU A N 1
ATOM 1287 C CA . LEU A 1 190 ? -8.497 1.873 21.404 1.00 19.20 190 LEU A CA 1
ATOM 1288 C C . LEU A 1 190 ? -7.508 2.618 22.288 1.00 19.27 190 LEU A C 1
ATOM 1289 O O . LEU A 1 190 ? -7.870 3.604 22.934 1.00 19.81 190 LEU A O 1
ATOM 1294 N N . TYR A 1 191 ? -6.274 2.126 22.343 1.00 18.01 191 TYR A N 1
ATOM 1295 C CA . TYR A 1 191 ? -5.228 2.760 23.131 1.00 18.26 191 TYR A CA 1
ATOM 1296 C C . TYR A 1 191 ? -4.171 3.350 22.213 1.00 19.82 191 TYR A C 1
ATOM 1297 O O . TYR A 1 191 ? -4.062 2.960 21.048 1.00 19.20 191 TYR A O 1
ATOM 1306 N N . GLN A 1 192 ? -3.385 4.285 22.745 1.00 22.88 192 GLN A N 1
ATOM 1307 C CA . GLN A 1 192 ? -2.280 4.861 21.982 1.00 24.76 192 GLN A CA 1
ATOM 1308 C C . GLN A 1 192 ? -0.984 4.750 22.778 1.00 25.10 192 GLN A C 1
ATOM 1309 O O . GLN A 1 192 ? -0.931 5.076 23.973 1.00 23.86 192 GLN A O 1
ATOM 1315 N N . ASN A 1 193 ? 0.055 4.269 22.105 1.00 26.30 193 ASN A N 1
ATOM 1316 C CA . ASN A 1 193 ? 1.369 4.118 22.707 1.00 27.68 193 ASN A CA 1
ATOM 1317 C C . ASN A 1 193 ? 2.018 5.496 22.748 1.00 30.37 193 ASN A C 1
ATOM 1318 O O . ASN A 1 193 ? 2.450 6.013 21.727 1.00 30.61 193 ASN A O 1
ATOM 1323 N N . LEU A 1 194 ? 2.065 6.092 23.934 1.00 35.53 194 LEU A N 1
ATOM 1324 C CA . LEU A 1 194 ? 2.642 7.420 24.104 1.00 41.77 194 LEU A CA 1
ATOM 1325 C C . LEU A 1 194 ? 3.857 7.390 25.017 1.00 45.51 194 LEU A C 1
ATOM 1326 O O . LEU A 1 194 ? 3.739 7.629 26.221 1.00 48.21 194 LEU A O 1
ATOM 1328 N N . GLU A 1 195 ? 5.021 7.100 24.441 1.00 48.43 195 GLU A N 1
ATOM 1329 C CA . GLU A 1 195 ? 6.270 7.036 25.198 1.00 51.90 195 GLU A CA 1
ATOM 1330 C C . GLU A 1 195 ? 7.325 7.957 24.585 1.00 53.37 195 GLU A C 1
ATOM 1331 O O . GLU A 1 195 ? 6.942 8.866 23.817 1.00 54.87 195 GLU A O 1
ATOM 1333 N N . PRO B 1 35 ? 43.865 -26.265 14.637 1.00 55.36 35 PRO B N 1
ATOM 1334 C CA . PRO B 1 35 ? 44.104 -27.644 14.151 1.00 55.13 35 PRO B CA 1
ATOM 1335 C C . PRO B 1 35 ? 43.681 -28.625 15.236 1.00 55.85 35 PRO B C 1
ATOM 1336 O O . PRO B 1 35 ? 43.402 -29.796 14.965 1.00 56.17 35 PRO B O 1
ATOM 1340 N N . THR B 1 36 ? 43.663 -28.126 16.471 1.00 56.16 36 THR B N 1
ATOM 1341 C CA . THR B 1 36 ? 43.250 -28.889 17.644 1.00 55.82 36 THR B CA 1
ATOM 1342 C C . THR B 1 36 ? 42.180 -28.013 18.277 1.00 55.66 36 THR B C 1
ATOM 1343 O O . THR B 1 36 ? 42.216 -27.674 19.461 1.00 56.74 36 THR B O 1
ATOM 1345 N N . GLY B 1 37 ? 41.257 -27.622 17.412 1.00 55.86 37 GLY B N 1
ATOM 1346 C CA . GLY B 1 37 ? 40.110 -26.796 17.734 1.00 54.56 37 GLY B CA 1
ATOM 1347 C C . GLY B 1 37 ? 39.306 -27.155 16.505 1.00 54.13 37 GLY B C 1
ATOM 1348 O O . GLY B 1 37 ? 38.070 -27.202 16.498 1.00 54.87 37 GLY B O 1
ATOM 1349 N N . ASP B 1 38 ? 40.071 -27.439 15.454 1.00 52.66 38 ASP B N 1
ATOM 1350 C CA . ASP B 1 38 ? 39.555 -27.854 14.161 1.00 51.54 38 ASP B CA 1
ATOM 1351 C C . ASP B 1 38 ? 39.246 -29.342 14.284 1.00 49.31 38 ASP B C 1
ATOM 1352 O O . ASP B 1 38 ? 38.588 -29.931 13.422 1.00 48.35 38 ASP B O 1
ATOM 1357 N N . ARG B 1 39 ? 39.728 -29.937 15.372 1.00 45.96 39 ARG B N 1
ATOM 1358 C CA . ARG B 1 39 ? 39.540 -31.357 15.629 1.00 42.72 39 ARG B CA 1
ATOM 1359 C C . ARG B 1 39 ? 38.121 -31.712 16.057 1.00 40.08 39 ARG B C 1
ATOM 1360 O O . ARG B 1 39 ? 37.531 -32.647 15.527 1.00 38.13 39 ARG B O 1
ATOM 1362 N N . VAL B 1 40 ? 37.580 -30.974 17.021 1.00 38.24 40 VAL B N 1
ATOM 1363 C CA . VAL B 1 40 ? 36.231 -31.244 17.499 1.00 36.37 40 VAL B CA 1
ATOM 1364 C C . VAL B 1 40 ? 35.189 -30.990 16.419 1.00 35.97 40 VAL B C 1
ATOM 1365 O O . VAL B 1 40 ? 34.258 -31.778 16.258 1.00 34.66 40 VAL B O 1
ATOM 1369 N N . LYS B 1 41 ? 35.342 -29.900 15.675 1.00 35.46 41 LYS B N 1
ATOM 1370 C CA . LYS B 1 41 ? 34.377 -29.597 14.630 1.00 35.65 41 LYS B CA 1
ATOM 1371 C C . LYS B 1 41 ? 34.507 -30.631 13.523 1.00 34.87 41 LYS B C 1
ATOM 1372 O O . LYS B 1 41 ? 33.530 -30.966 12.850 1.00 35.61 41 LYS B O 1
ATOM 1378 N N . GLU B 1 42 ? 35.719 -31.150 13.357 1.00 33.34 42 GLU B N 1
ATOM 1379 C CA . GLU B 1 42 ? 35.987 -32.157 12.342 1.00 32.24 42 GLU B CA 1
ATOM 1380 C C . GLU B 1 42 ? 35.170 -33.434 12.583 1.00 32.01 42 GLU B C 1
ATOM 1381 O O . GLU B 1 42 ? 34.465 -33.911 11.684 1.00 30.26 42 GLU B O 1
ATOM 1383 N N . THR B 1 43 ? 35.259 -33.979 13.795 1.00 30.63 43 THR B N 1
ATOM 1384 C CA . THR B 1 43 ? 34.526 -35.196 14.128 1.00 30.34 43 THR B CA 1
ATOM 1385 C C . THR B 1 43 ? 33.028 -34.905 14.106 1.00 31.33 43 THR B C 1
ATOM 1386 O O . THR B 1 43 ? 32.210 -35.804 13.884 1.00 29.84 43 THR B O 1
ATOM 1390 N N . LEU B 1 44 ? 32.673 -33.643 14.342 1.00 30.64 44 LEU B N 1
ATOM 1391 C CA . LEU B 1 44 ? 31.272 -33.242 14.319 1.00 30.64 44 LEU B CA 1
ATOM 1392 C C . LEU B 1 44 ? 30.715 -33.509 12.929 1.00 30.12 44 LEU B C 1
ATOM 1393 O O . LEU B 1 44 ? 29.672 -34.128 12.771 1.00 28.66 44 LEU B O 1
ATOM 1398 N N . PHE B 1 45 ? 31.437 -33.043 11.920 1.00 30.42 45 PHE B N 1
ATOM 1399 C CA . PHE B 1 45 ? 31.001 -33.214 10.548 1.00 31.26 45 PHE B CA 1
ATOM 1400 C C . PHE B 1 45 ? 31.001 -34.642 10.020 1.00 32.73 45 PHE B C 1
ATOM 1401 O O . PHE B 1 45 ? 30.048 -35.035 9.353 1.00 32.63 45 PHE B O 1
ATOM 1409 N N . ASN B 1 46 ? 32.026 -35.442 10.294 1.00 34.42 46 ASN B N 1
ATOM 1410 C CA . ASN B 1 46 ? 31.940 -36.793 9.764 1.00 36.38 46 ASN B CA 1
ATOM 1411 C C . ASN B 1 46 ? 30.928 -37.608 10.554 1.00 36.35 46 ASN B C 1
ATOM 1412 O O . ASN B 1 46 ? 30.468 -38.650 10.101 1.00 37.64 46 ASN B O 1
ATOM 1417 N N . TRP B 1 47 ? 30.559 -37.124 11.731 1.00 38.08 47 TRP B N 1
ATOM 1418 C CA . TRP B 1 47 ? 29.550 -37.812 12.525 1.00 38.72 47 TRP B CA 1
ATOM 1419 C C . TRP B 1 47 ? 28.202 -37.475 11.905 1.00 40.55 47 TRP B C 1
ATOM 1420 O O . TRP B 1 47 ? 27.245 -38.244 12.010 1.00 39.73 47 TRP B O 1
ATOM 1431 N N . LEU B 1 48 ? 28.144 -36.314 11.257 1.00 41.84 48 LEU B N 1
ATOM 1432 C CA . LEU B 1 48 ? 26.925 -35.840 10.622 1.00 45.34 48 LEU B CA 1
ATOM 1433 C C . LEU B 1 48 ? 26.721 -36.341 9.202 1.00 48.29 48 LEU B C 1
ATOM 1434 O O . LEU B 1 48 ? 25.594 -36.351 8.712 1.00 49.79 48 LEU B O 1
ATOM 1447 N N . PRO B 1 50 ? 26.128 -39.022 7.622 1.00 50.36 50 PRO B N 1
ATOM 1448 C CA . PRO B 1 50 ? 24.935 -39.831 7.356 1.00 48.59 50 PRO B CA 1
ATOM 1449 C C . PRO B 1 50 ? 23.613 -39.086 7.555 1.00 47.08 50 PRO B C 1
ATOM 1450 O O . PRO B 1 50 ? 22.544 -39.644 7.305 1.00 48.00 50 PRO B O 1
ATOM 1454 N N . TYR B 1 51 ? 23.674 -37.836 8.001 1.00 43.87 51 TYR B N 1
ATOM 1455 C CA . TYR B 1 51 ? 22.443 -37.098 8.252 1.00 41.29 51 TYR B CA 1
ATOM 1456 C C . TYR B 1 51 ? 22.418 -35.665 7.738 1.00 39.99 51 TYR B C 1
ATOM 1457 O O . TYR B 1 51 ? 21.351 -35.056 7.650 1.00 39.17 51 TYR B O 1
ATOM 1466 N N . ILE B 1 52 ? 23.586 -35.130 7.401 1.00 38.00 52 ILE B N 1
ATOM 1467 C CA . ILE B 1 52 ? 23.701 -33.753 6.941 1.00 35.74 52 ILE B CA 1
ATOM 1468 C C . ILE B 1 52 ? 22.639 -33.293 5.939 1.00 35.44 52 ILE B C 1
ATOM 1469 O O . ILE B 1 52 ? 22.106 -32.186 6.059 1.00 34.99 52 ILE B O 1
ATOM 1474 N N . HIS B 1 53 ? 22.316 -34.137 4.965 1.00 33.86 53 HIS B N 1
ATOM 1475 C CA . HIS B 1 53 ? 21.330 -33.777 3.946 1.00 33.69 53 HIS B CA 1
ATOM 1476 C C . HIS B 1 53 ? 19.951 -33.408 4.473 1.00 31.90 53 HIS B C 1
ATOM 1477 O O . HIS B 1 53 ? 19.233 -32.628 3.851 1.00 31.26 53 HIS B O 1
ATOM 1484 N N . GLN B 1 54 ? 19.580 -33.961 5.617 1.00 29.86 54 GLN B N 1
ATOM 1485 C CA . GLN B 1 54 ? 18.285 -33.658 6.199 1.00 28.80 54 GLN B CA 1
ATOM 1486 C C . GLN B 1 54 ? 18.430 -32.842 7.494 1.00 27.89 54 GLN B C 1
ATOM 1487 O O . GLN B 1 54 ? 17.494 -32.749 8.287 1.00 27.47 54 GLN B O 1
ATOM 1489 N N . SER B 1 55 ? 19.595 -32.236 7.698 1.00 25.93 55 SER B N 1
ATOM 1490 C CA . SER B 1 55 ? 19.826 -31.458 8.918 1.00 25.68 55 SER B CA 1
ATOM 1491 C C . SER B 1 55 ? 19.607 -29.954 8.809 1.00 23.41 55 SER B C 1
ATOM 1492 O O . SER B 1 55 ? 20.038 -29.309 7.852 1.00 22.10 55 SER B O 1
ATOM 1495 N N . GLU B 1 56 ? 18.922 -29.403 9.803 1.00 22.62 56 GLU B N 1
ATOM 1496 C CA . GLU B 1 56 ? 18.677 -27.973 9.847 1.00 22.97 56 GLU B CA 1
ATOM 1497 C C . GLU B 1 56 ? 19.626 -27.431 10.912 1.00 23.93 56 GLU B C 1
ATOM 1498 O O . GLU B 1 56 ? 19.639 -27.900 12.060 1.00 20.51 56 GLU B O 1
ATOM 1504 N N . CYS B 1 57 ? 20.430 -26.448 10.517 1.00 22.97 57 CYS B N 1
ATOM 1505 C CA . CYS B 1 57 ? 21.430 -25.887 11.405 1.00 22.70 57 CYS B CA 1
ATOM 1506 C C . CYS B 1 57 ? 21.182 -24.469 11.910 1.00 22.56 57 CYS B C 1
ATOM 1507 O O . CYS B 1 57 ? 20.430 -23.692 11.324 1.00 21.24 57 CYS B O 1
ATOM 1510 N N . LEU B 1 58 ? 21.833 -24.146 13.019 1.00 20.61 58 LEU B N 1
ATOM 1511 C CA . LEU B 1 58 ? 21.720 -22.829 13.599 1.00 19.40 58 LEU B CA 1
ATOM 1512 C C . LEU B 1 58 ? 23.123 -22.356 13.951 1.00 19.48 58 LEU B C 1
ATOM 1513 O O . LEU B 1 58 ? 23.793 -22.951 14.787 1.00 18.56 58 LEU B O 1
ATOM 1518 N N . ASP B 1 59 ? 23.586 -21.311 13.280 1.00 20.29 59 ASP B N 1
ATOM 1519 C CA . ASP B 1 59 ? 24.885 -20.751 13.591 1.00 20.97 59 ASP B CA 1
ATOM 1520 C C . ASP B 1 59 ? 24.473 -19.607 14.507 1.00 20.80 59 ASP B C 1
ATOM 1521 O O . ASP B 1 59 ? 24.165 -18.510 14.031 1.00 22.10 59 ASP B O 1
ATOM 1526 N N . GLY B 1 60 ? 24.441 -19.885 15.814 1.00 18.15 60 GLY B N 1
ATOM 1527 C CA . GLY B 1 60 ? 24.018 -18.908 16.812 1.00 16.59 60 GLY B CA 1
ATOM 1528 C C . GLY B 1 60 ? 24.580 -17.499 16.744 1.00 15.89 60 GLY B C 1
ATOM 1529 O O . GLY B 1 60 ? 23.846 -16.527 16.861 1.00 16.49 60 GLY B O 1
ATOM 1530 N N . PHE B 1 61 ? 25.888 -17.386 16.578 1.00 15.66 61 PHE B N 1
ATOM 1531 C CA . PHE B 1 61 ? 26.553 -16.093 16.490 1.00 18.37 61 PHE B CA 1
ATOM 1532 C C . PHE B 1 61 ? 27.412 -16.232 15.241 1.00 20.97 61 PHE B C 1
ATOM 1533 O O . PHE B 1 61 ? 28.613 -16.482 15.317 1.00 21.27 61 PHE B O 1
ATOM 1541 N N . ALA B 1 62 ? 26.755 -16.089 14.095 1.00 22.74 62 ALA B N 1
ATOM 1542 C CA . ALA B 1 62 ? 27.368 -16.241 12.787 1.00 24.12 62 ALA B CA 1
ATOM 1543 C C . ALA B 1 62 ? 28.730 -15.598 12.567 1.00 25.83 62 ALA B C 1
ATOM 1544 O O . ALA B 1 62 ? 29.721 -16.296 12.331 1.00 25.79 62 ALA B O 1
ATOM 1546 N N . GLY B 1 63 ? 28.787 -14.274 12.636 1.00 27.07 63 GLY B N 1
ATOM 1547 C CA . GLY B 1 63 ? 30.052 -13.608 12.391 1.00 28.39 63 GLY B CA 1
ATOM 1548 C C . GLY B 1 63 ? 30.397 -13.875 10.937 1.00 29.95 63 GLY B C 1
ATOM 1549 O O . GLY B 1 63 ? 29.612 -13.567 10.042 1.00 30.38 63 GLY B O 1
ATOM 1550 N N . SER B 1 64 ? 31.556 -14.472 10.692 1.00 31.71 64 SER B N 1
ATOM 1551 C CA . SER B 1 64 ? 31.970 -14.778 9.328 1.00 32.40 64 SER B CA 1
ATOM 1552 C C . SER B 1 64 ? 31.143 -15.918 8.738 1.00 32.11 64 SER B C 1
ATOM 1553 O O . SER B 1 64 ? 31.230 -16.198 7.540 1.00 31.51 64 SER B O 1
ATOM 1556 N N . GLY B 1 65 ? 30.347 -16.579 9.579 1.00 31.83 65 GLY B N 1
ATOM 1557 C CA . GLY B 1 65 ? 29.516 -17.673 9.102 1.00 31.04 65 GLY B CA 1
ATOM 1558 C C . GLY B 1 65 ? 30.328 -18.895 8.716 1.00 30.77 65 GLY B C 1
ATOM 1559 O O . GLY B 1 65 ? 29.843 -19.804 8.049 1.00 30.65 65 GLY B O 1
ATOM 1560 N N . SER B 1 66 ? 31.580 -18.908 9.151 1.00 31.56 66 SER B N 1
ATOM 1561 C CA . SER B 1 66 ? 32.499 -20.000 8.877 1.00 30.04 66 SER B CA 1
ATOM 1562 C C . SER B 1 66 ? 31.890 -21.389 9.099 1.00 29.26 66 SER B C 1
ATOM 1563 O O . SER B 1 66 ? 31.909 -22.236 8.204 1.00 29.46 66 SER B O 1
ATOM 1566 N N . LEU B 1 67 ? 31.343 -21.628 10.284 1.00 28.44 67 LEU B N 1
ATOM 1567 C CA . LEU B 1 67 ? 30.755 -22.933 10.577 1.00 27.56 67 LEU B CA 1
ATOM 1568 C C . LEU B 1 67 ? 29.513 -23.207 9.741 1.00 27.67 67 LEU B C 1
ATOM 1569 O O . LEU B 1 67 ? 29.326 -24.323 9.242 1.00 26.80 67 LEU B O 1
ATOM 1574 N N . GLY B 1 68 ? 28.677 -22.184 9.584 1.00 26.00 68 GLY B N 1
ATOM 1575 C CA . GLY B 1 68 ? 27.462 -22.321 8.802 1.00 26.41 68 GLY B CA 1
ATOM 1576 C C . GLY B 1 68 ? 27.707 -22.597 7.329 1.00 27.41 68 GLY B C 1
ATOM 1577 O O . GLY B 1 68 ? 27.014 -23.416 6.719 1.00 25.56 68 GLY B O 1
ATOM 1578 N N . PHE B 1 69 ? 28.676 -21.907 6.736 1.00 28.82 69 PHE B N 1
ATOM 1579 C CA . PHE B 1 69 ? 28.978 -22.143 5.327 1.00 30.65 69 PHE B CA 1
ATOM 1580 C C . PHE B 1 69 ? 29.492 -23.569 5.165 1.00 30.31 69 PHE B C 1
ATOM 1581 O O . PHE B 1 69 ? 29.236 -24.222 4.155 1.00 30.75 69 PHE B O 1
ATOM 1589 N N . GLU B 1 70 ? 30.213 -24.044 6.172 1.00 30.25 70 GLU B N 1
ATOM 1590 C CA . GLU B 1 70 ? 30.745 -25.398 6.161 1.00 33.02 70 GLU B CA 1
ATOM 1591 C C . GLU B 1 70 ? 29.566 -26.354 6.026 1.00 32.83 70 GLU B C 1
ATOM 1592 O O . GLU B 1 70 ? 29.584 -27.273 5.208 1.00 33.68 70 GLU B O 1
ATOM 1598 N N . ALA B 1 71 ? 28.539 -26.131 6.837 1.00 31.74 71 ALA B N 1
ATOM 1599 C CA . ALA B 1 71 ? 27.347 -26.962 6.791 1.00 31.70 71 ALA B CA 1
ATOM 1600 C C . ALA B 1 71 ? 26.692 -26.854 5.415 1.00 31.84 71 ALA B C 1
ATOM 1601 O O . ALA B 1 71 ? 26.271 -27.858 4.837 1.00 30.86 71 ALA B O 1
ATOM 1603 N N . LEU B 1 72 ? 26.596 -25.634 4.894 1.00 32.58 72 LEU B N 1
ATOM 1604 C CA . LEU B 1 72 ? 25.993 -25.434 3.578 1.00 34.20 72 LEU B CA 1
ATOM 1605 C C . LEU B 1 72 ? 26.827 -26.161 2.540 1.00 35.52 72 LEU B C 1
ATOM 1606 O O . LEU B 1 72 ? 26.300 -26.840 1.667 1.00 35.42 72 LEU B O 1
ATOM 1611 N N . SER B 1 73 ? 28.139 -26.019 2.658 1.00 37.55 73 SER B N 1
ATOM 1612 C CA . SER B 1 73 ? 29.069 -26.653 1.742 1.00 38.79 73 SER B CA 1
ATOM 1613 C C . SER B 1 73 ? 28.813 -28.158 1.666 1.00 39.70 73 SER B C 1
ATOM 1614 O O . SER B 1 73 ? 29.074 -28.798 0.642 1.00 39.61 73 SER B O 1
ATOM 1617 N N . ARG B 1 74 ? 28.303 -28.729 2.749 1.00 38.98 74 ARG B N 1
ATOM 1618 C CA . ARG B 1 74 ? 28.034 -30.158 2.761 1.00 38.51 74 ARG B CA 1
ATOM 1619 C C . ARG B 1 74 ? 26.567 -30.387 2.445 1.00 38.12 74 ARG B C 1
ATOM 1620 O O . ARG B 1 74 ? 26.015 -31.466 2.644 1.00 37.32 74 ARG B O 1
ATOM 1628 N N . GLN B 1 75 ? 25.949 -29.336 1.930 1.00 38.42 75 GLN B N 1
ATOM 1629 C CA . GLN B 1 75 ? 24.558 -29.383 1.541 1.00 39.92 75 GLN B CA 1
ATOM 1630 C C . GLN B 1 75 ? 23.622 -29.820 2.662 1.00 38.54 75 GLN B C 1
ATOM 1631 O O . GLN B 1 75 ? 22.891 -30.803 2.535 1.00 38.12 75 GLN B O 1
ATOM 1637 N N . ALA B 1 76 ? 23.650 -29.087 3.768 1.00 36.25 76 ALA B N 1
ATOM 1638 C CA . ALA B 1 76 ? 22.764 -29.398 4.873 1.00 33.30 76 ALA B CA 1
ATOM 1639 C C . ALA B 1 76 ? 21.372 -29.018 4.373 1.00 31.72 76 ALA B C 1
ATOM 1640 O O . ALA B 1 76 ? 21.240 -28.286 3.398 1.00 31.61 76 ALA B O 1
ATOM 1642 N N . LYS B 1 77 ? 20.332 -29.521 5.024 1.00 29.98 77 LYS B N 1
ATOM 1643 C CA . LYS B 1 77 ? 18.984 -29.195 4.611 1.00 28.00 77 LYS B CA 1
ATOM 1644 C C . LYS B 1 77 ? 18.766 -27.694 4.746 1.00 28.17 77 LYS B C 1
ATOM 1645 O O . LYS B 1 77 ? 18.135 -27.064 3.900 1.00 27.72 77 LYS B O 1
ATOM 1651 N N . LYS B 1 78 ? 19.289 -27.121 5.822 1.00 27.49 78 LYS B N 1
ATOM 1652 C CA . LYS B 1 78 ? 19.144 -25.696 6.047 1.00 24.71 78 LYS B CA 1
ATOM 1653 C C . LYS B 1 78 ? 20.060 -25.140 7.135 1.00 23.26 78 LYS B C 1
ATOM 1654 O O . LYS B 1 78 ? 20.387 -25.811 8.121 1.00 22.54 78 LYS B O 1
ATOM 1660 N N . VAL B 1 79 ? 20.480 -23.902 6.920 1.00 21.03 79 VAL B N 1
ATOM 1661 C CA . VAL B 1 79 ? 21.329 -23.194 7.853 1.00 20.38 79 VAL B CA 1
ATOM 1662 C C . VAL B 1 79 ? 20.724 -21.810 8.056 1.00 20.15 79 VAL B C 1
ATOM 1663 O O . VAL B 1 79 ? 20.444 -21.085 7.093 1.00 20.13 79 VAL B O 1
ATOM 1667 N N . THR B 1 80 ? 20.490 -21.475 9.314 1.00 18.26 80 THR B N 1
ATOM 1668 C CA . THR B 1 80 ? 19.936 -20.186 9.694 1.00 17.78 80 THR B CA 1
ATOM 1669 C C . THR B 1 80 ? 21.100 -19.508 10.390 1.00 19.60 80 THR B C 1
ATOM 1670 O O . THR B 1 80 ? 21.772 -20.133 11.212 1.00 19.82 80 THR B O 1
ATOM 1674 N N . PHE B 1 81 ? 21.362 -18.255 10.036 1.00 20.31 81 PHE B N 1
ATOM 1675 C CA . PHE B 1 81 ? 22.457 -17.495 10.628 1.00 20.68 81 PHE B CA 1
ATOM 1676 C C . PHE B 1 81 ? 21.889 -16.356 11.457 1.00 22.19 81 PHE B C 1
ATOM 1677 O O . PHE B 1 81 ? 21.092 -15.558 10.953 1.00 22.78 81 PHE B O 1
ATOM 1685 N N . LEU B 1 82 ? 22.293 -16.281 12.721 1.00 21.11 82 LEU B N 1
ATOM 1686 C CA . LEU B 1 82 ? 21.849 -15.204 13.594 1.00 21.93 82 LEU B CA 1
ATOM 1687 C C . LEU B 1 82 ? 22.997 -14.227 13.759 1.00 21.77 82 LEU B C 1
ATOM 1688 O O . LEU B 1 82 ? 24.093 -14.608 14.163 1.00 22.35 82 LEU B O 1
ATOM 1693 N N . GLU B 1 83 ? 22.741 -12.967 13.441 1.00 21.27 83 GLU B N 1
ATOM 1694 C CA . GLU B 1 83 ? 23.766 -11.939 13.524 1.00 23.45 83 GLU B CA 1
ATOM 1695 C C . GLU B 1 83 ? 23.155 -10.596 13.905 1.00 22.90 83 GLU B C 1
ATOM 1696 O O . GLU B 1 83 ? 22.317 -10.071 13.186 1.00 20.85 83 GLU B O 1
ATOM 1702 N N . LEU B 1 84 ? 23.593 -10.058 15.041 1.00 23.54 84 LEU B N 1
ATOM 1703 C CA . LEU B 1 84 ? 23.107 -8.789 15.573 1.00 25.69 84 LEU B CA 1
ATOM 1704 C C . LEU B 1 84 ? 23.632 -7.590 14.779 1.00 26.91 84 LEU B C 1
ATOM 1705 O O . LEU B 1 84 ? 22.906 -6.626 14.518 1.00 27.27 84 LEU B O 1
ATOM 1710 N N . ASP B 1 85 ? 24.905 -7.656 14.413 1.00 28.08 85 ASP B N 1
ATOM 1711 C CA . ASP B 1 85 ? 25.552 -6.591 13.666 1.00 29.26 85 ASP B CA 1
ATOM 1712 C C . ASP B 1 85 ? 25.056 -6.598 12.223 1.00 30.51 85 ASP B C 1
ATOM 1713 O O . ASP B 1 85 ? 25.335 -7.524 11.460 1.00 28.56 85 ASP B O 1
ATOM 1718 N N . LYS B 1 86 ? 24.323 -5.551 11.861 1.00 32.15 86 LYS B N 1
ATOM 1719 C CA . LYS B 1 86 ? 23.754 -5.428 10.526 1.00 34.70 86 LYS B CA 1
ATOM 1720 C C . LYS B 1 86 ? 24.802 -5.476 9.427 1.00 35.54 86 LYS B C 1
ATOM 1721 O O . LYS B 1 86 ? 24.628 -6.153 8.414 1.00 36.28 86 LYS B O 1
ATOM 1727 N N . THR B 1 87 ? 25.898 -4.763 9.625 1.00 35.81 87 THR B N 1
ATOM 1728 C CA . THR B 1 87 ? 26.940 -4.750 8.620 1.00 36.24 87 THR B CA 1
ATOM 1729 C C . THR B 1 87 ? 27.320 -6.172 8.235 1.00 35.83 87 THR B C 1
ATOM 1730 O O . THR B 1 87 ? 27.039 -6.608 7.122 1.00 36.21 87 THR B O 1
ATOM 1734 N N . VAL B 1 88 ? 27.937 -6.902 9.158 1.00 36.09 88 VAL B N 1
ATOM 1735 C CA . VAL B 1 88 ? 28.343 -8.279 8.890 1.00 36.08 88 VAL B CA 1
ATOM 1736 C C . VAL B 1 88 ? 27.168 -9.170 8.446 1.00 35.64 88 VAL B C 1
ATOM 1737 O O . VAL B 1 88 ? 27.355 -10.156 7.729 1.00 34.69 88 VAL B O 1
ATOM 1741 N N . ALA B 1 89 ? 25.959 -8.824 8.874 1.00 34.30 89 ALA B N 1
ATOM 1742 C CA . ALA B 1 89 ? 24.785 -9.590 8.487 1.00 34.78 89 ALA B CA 1
ATOM 1743 C C . ALA B 1 89 ? 24.571 -9.428 6.979 1.00 35.93 89 ALA B C 1
ATOM 1744 O O . ALA B 1 89 ? 24.251 -10.391 6.281 1.00 34.83 89 ALA B O 1
ATOM 1746 N N . ASN B 1 90 ? 24.749 -8.210 6.476 1.00 36.47 90 ASN B N 1
ATOM 1747 C CA . ASN B 1 90 ? 24.579 -7.983 5.052 1.00 38.53 90 ASN B CA 1
ATOM 1748 C C . ASN B 1 90 ? 25.685 -8.721 4.305 1.00 40.06 90 ASN B C 1
ATOM 1749 O O . ASN B 1 90 ? 25.467 -9.229 3.203 1.00 40.24 90 ASN B O 1
ATOM 1754 N N . GLN B 1 91 ? 26.868 -8.795 4.908 1.00 40.52 91 GLN B N 1
ATOM 1755 C CA . GLN B 1 91 ? 27.980 -9.508 4.290 1.00 41.00 91 GLN B CA 1
ATOM 1756 C C . GLN B 1 91 ? 27.540 -10.949 4.076 1.00 39.91 91 GLN B C 1
ATOM 1757 O O . GLN B 1 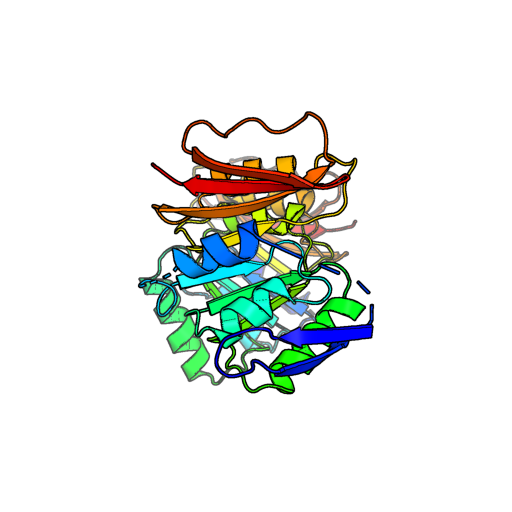91 ? 27.804 -11.549 3.031 1.00 39.89 91 GLN B O 1
ATOM 1763 N N . LEU B 1 92 ? 26.863 -11.497 5.080 1.00 38.18 92 LEU B N 1
ATOM 1764 C CA . LEU B 1 92 ? 26.381 -12.869 5.015 1.00 36.58 92 LEU B CA 1
ATOM 1765 C C . LEU B 1 92 ? 25.359 -13.024 3.896 1.00 35.40 92 LEU B C 1
ATOM 1766 O O . LEU B 1 92 ? 25.498 -13.898 3.051 1.00 33.99 92 LEU B O 1
ATOM 1771 N N . LYS B 1 93 ? 24.340 -12.170 3.885 1.00 35.80 93 LYS B N 1
ATOM 1772 C CA . LYS B 1 93 ? 23.315 -12.233 2.848 1.00 38.15 93 LYS B CA 1
ATOM 1773 C C . LYS B 1 93 ? 23.940 -12.104 1.457 1.00 39.76 93 LYS B C 1
ATOM 1774 O O . LYS B 1 93 ? 23.768 -12.973 0.600 1.00 38.24 93 LYS B O 1
ATOM 1780 N N . LYS B 1 94 ? 24.676 -11.021 1.242 1.00 42.49 94 LYS B N 1
ATOM 1781 C CA . LYS B 1 94 ? 25.324 -10.804 -0.039 1.00 45.57 94 LYS B CA 1
ATOM 1782 C C . LYS B 1 94 ? 26.112 -12.042 -0.412 1.00 46.83 94 LYS B C 1
ATOM 1783 O O . LYS B 1 94 ? 26.163 -12.444 -1.575 1.00 48.29 94 LYS B O 1
ATOM 1789 N N . ASN B 1 95 ? 26.715 -12.659 0.591 1.00 48.02 95 ASN B N 1
ATOM 1790 C CA . ASN B 1 95 ? 27.524 -13.839 0.363 1.00 49.94 95 ASN B CA 1
ATOM 1791 C C . ASN B 1 95 ? 26.724 -15.082 -0.026 1.00 50.01 95 ASN B C 1
ATOM 1792 O O . ASN B 1 95 ? 27.149 -15.848 -0.889 1.00 49.64 95 ASN B O 1
ATOM 1797 N N . LEU B 1 96 ? 25.576 -15.291 0.610 1.00 50.53 96 LEU B N 1
ATOM 1798 C CA . LEU B 1 96 ? 24.728 -16.434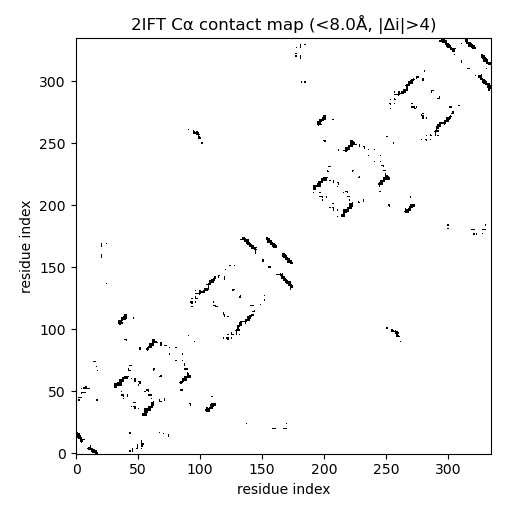 0.281 1.00 51.62 96 LEU B CA 1
ATOM 1799 C C . LEU B 1 96 ? 24.166 -16.174 -1.106 1.00 53.19 96 LEU B C 1
ATOM 1800 O O . LEU B 1 96 ? 23.881 -17.099 -1.870 1.00 52.77 96 LEU B O 1
ATOM 1805 N N . GLN B 1 97 ? 24.001 -14.893 -1.413 1.00 54.54 97 GLN B N 1
ATOM 1806 C CA . GLN B 1 97 ? 23.488 -14.468 -2.701 1.00 55.83 97 GLN B CA 1
ATOM 1807 C C . GLN B 1 97 ? 24.654 -14.351 -3.668 1.00 56.74 97 GLN B C 1
ATOM 1808 O O . GLN B 1 97 ? 24.663 -13.490 -4.542 1.00 58.26 97 GLN B O 1
ATOM 1810 N N . THR B 1 98 ? 25.648 -15.211 -3.485 1.00 57.59 98 THR B N 1
ATOM 1811 C CA . THR B 1 98 ? 26.827 -15.240 -4.342 1.00 58.69 98 THR B CA 1
ATOM 1812 C C . THR B 1 98 ? 27.159 -16.702 -4.573 1.00 59.72 98 THR B C 1
ATOM 1813 O O . THR B 1 98 ? 27.968 -17.050 -5.432 1.00 60.74 98 THR B O 1
ATOM 1817 N N . LEU B 1 99 ? 26.518 -17.556 -3.785 1.00 59.59 99 LEU B N 1
ATOM 1818 C CA . LEU B 1 99 ? 26.688 -18.992 -3.904 1.00 59.69 99 LEU B CA 1
ATOM 1819 C C . LEU B 1 99 ? 25.413 -19.475 -4.578 1.00 59.49 99 LEU B C 1
ATOM 1820 O O . LEU B 1 99 ? 25.322 -20.617 -5.027 1.00 60.05 99 LEU B O 1
ATOM 1825 N N . LYS B 1 100 ? 24.436 -18.573 -4.639 1.00 59.02 100 LYS B N 1
ATOM 1826 C CA . LYS B 1 100 ? 23.138 -18.841 -5.245 1.00 59.13 100 LYS B CA 1
ATOM 1827 C C . LYS B 1 100 ? 22.293 -19.758 -4.368 1.00 59.23 100 LYS B C 1
ATOM 1828 O O . LYS B 1 100 ? 21.448 -20.507 -4.866 1.00 59.94 100 LYS B O 1
ATOM 1830 N N . CYS B 1 101 ? 22.523 -19.693 -3.061 1.00 58.27 101 CYS B N 1
ATOM 1831 C CA . CYS B 1 101 ? 21.781 -20.518 -2.115 1.00 56.97 101 CYS B CA 1
ATOM 1832 C C . CYS B 1 101 ? 20.303 -20.146 -2.075 1.00 55.76 101 CYS B C 1
ATOM 1833 O O . CYS B 1 101 ? 19.954 -18.989 -1.843 1.00 55.76 101 CYS B O 1
ATOM 1836 N N . SER B 1 102 ? 19.441 -21.131 -2.303 1.00 54.11 102 SER B N 1
ATOM 1837 C CA . SER B 1 102 ? 18.001 -20.906 -2.276 1.00 52.54 102 SER B CA 1
ATOM 1838 C C . SER B 1 102 ? 17.606 -20.352 -0.914 1.00 51.73 102 SER B C 1
ATOM 1839 O O . SER B 1 102 ? 18.312 -20.553 0.072 1.00 52.16 102 SER B O 1
ATOM 1841 N N . SER B 1 103 ? 16.474 -19.661 -0.862 1.00 49.97 103 SER B N 1
ATOM 1842 C CA . SER B 1 103 ? 15.991 -19.084 0.382 1.00 47.77 103 SER B CA 1
ATOM 1843 C C . SER B 1 103 ? 15.573 -20.172 1.367 1.00 47.10 103 SER B C 1
ATOM 1844 O O . SER B 1 103 ? 15.414 -19.911 2.566 1.00 46.87 103 SER B O 1
ATOM 1846 N N . GLU B 1 104 ? 15.384 -21.388 0.862 1.00 44.77 104 GLU B N 1
ATOM 1847 C CA . GLU B 1 104 ? 14.987 -22.506 1.714 1.00 44.42 104 GLU B CA 1
ATOM 1848 C C . GLU B 1 104 ? 16.221 -23.282 2.158 1.00 43.09 104 GLU B C 1
ATOM 1849 O O . GLU B 1 104 ? 16.140 -24.204 2.971 1.00 43.85 104 GLU B O 1
ATOM 1851 N N . GLN B 1 105 ? 17.366 -22.895 1.616 1.00 41.56 105 GLN B N 1
ATOM 1852 C CA . GLN B 1 105 ? 18.627 -23.542 1.940 1.00 40.97 105 GLN B CA 1
ATOM 1853 C C . GLN B 1 105 ? 19.370 -22.766 3.020 1.00 38.11 105 GLN B C 1
ATOM 1854 O O . GLN B 1 105 ? 20.043 -23.345 3.871 1.00 37.04 105 GLN B O 1
ATOM 1860 N N . ALA B 1 106 ? 19.246 -21.448 2.977 1.00 35.53 106 ALA B N 1
ATOM 1861 C CA . ALA B 1 106 ? 19.941 -20.610 3.936 1.00 34.44 106 ALA B CA 1
ATOM 1862 C C . ALA B 1 106 ? 19.193 -19.331 4.228 1.00 31.97 106 ALA B C 1
ATOM 1863 O O . ALA B 1 106 ? 18.662 -18.691 3.324 1.00 33.23 106 ALA B O 1
ATOM 1865 N N . GLU B 1 107 ? 19.156 -18.965 5.504 1.00 29.63 107 GLU B N 1
ATOM 1866 C CA . GLU B 1 107 ? 18.490 -17.747 5.927 1.00 27.88 107 GLU B CA 1
ATOM 1867 C C . GLU B 1 107 ? 19.348 -16.988 6.926 1.00 27.30 107 GLU B C 1
ATOM 1868 O O . GLU B 1 107 ? 20.069 -17.578 7.732 1.00 26.42 107 GLU B O 1
ATOM 1874 N N . VAL B 1 108 ? 19.267 -15.668 6.857 1.00 27.03 108 VAL B N 1
ATOM 1875 C CA . VAL B 1 108 ? 20.014 -14.796 7.746 1.00 26.08 108 VAL B CA 1
ATOM 1876 C C . VAL B 1 108 ? 19.016 -13.985 8.557 1.00 24.50 108 VAL B C 1
ATOM 1877 O O . VAL B 1 108 ? 18.187 -13.273 7.995 1.00 24.11 108 VAL B O 1
ATOM 1881 N N . ILE B 1 109 ? 19.080 -14.116 9.877 1.00 23.39 109 ILE B N 1
ATOM 1882 C CA . ILE B 1 109 ? 18.178 -13.381 10.754 1.00 21.11 109 ILE B CA 1
ATOM 1883 C C . ILE B 1 109 ? 18.996 -12.367 11.537 1.00 21.08 109 ILE B C 1
ATOM 1884 O O . ILE B 1 109 ? 19.921 -12.734 12.259 1.00 20.58 109 ILE B O 1
ATOM 1889 N N . ASN B 1 110 ? 18.642 -11.094 11.383 1.00 19.82 110 ASN B N 1
ATOM 1890 C CA . ASN B 1 110 ? 19.346 -9.991 12.027 1.00 18.45 110 ASN B CA 1
ATOM 1891 C C . ASN B 1 110 ? 18.952 -9.778 13.502 1.00 19.18 110 ASN B C 1
ATOM 1892 O O . ASN B 1 110 ? 18.258 -8.816 13.853 1.00 18.24 110 ASN B O 1
ATOM 1897 N N . GLN B 1 111 ? 19.402 -10.686 14.363 1.00 17.88 111 GLN B N 1
ATOM 1898 C CA . GLN B 1 111 ? 19.131 -10.586 15.787 1.00 16.85 111 GLN B CA 1
ATOM 1899 C C . GLN B 1 111 ? 20.222 -11.274 16.572 1.00 18.17 111 GLN B C 1
ATOM 1900 O O . GLN B 1 111 ? 21.030 -12.032 16.026 1.00 17.15 111 GLN B O 1
ATOM 1906 N N . SER B 1 112 ? 20.222 -11.005 17.870 1.00 17.90 112 SER B N 1
ATOM 1907 C CA . SER B 1 112 ? 21.139 -11.644 18.779 1.00 18.27 112 SER B CA 1
ATOM 1908 C C . SER B 1 112 ? 20.388 -12.900 19.167 1.00 18.47 112 SER B C 1
ATOM 1909 O O . SER B 1 112 ? 19.184 -12.839 19.433 1.00 16.87 112 SER B O 1
ATOM 1912 N N . SER B 1 113 ? 21.085 -14.031 19.194 1.00 18.68 113 SER B N 1
ATOM 1913 C CA . SER B 1 113 ? 20.469 -15.294 19.579 1.00 18.42 113 SER B CA 1
ATOM 1914 C C . SER B 1 113 ? 19.949 -15.181 21.004 1.00 18.30 113 SER B C 1
ATOM 1915 O O . SER B 1 113 ? 18.997 -15.858 21.385 1.00 16.27 113 SER B O 1
ATOM 1918 N N . LEU B 1 114 ? 20.583 -14.324 21.795 1.00 18.55 114 LEU B N 1
ATOM 1919 C CA . LEU B 1 114 ? 20.161 -14.150 23.175 1.00 22.16 114 LEU B CA 1
ATOM 1920 C C . LEU B 1 114 ? 18.712 -13.694 23.238 1.00 21.09 114 LEU B C 1
ATOM 1921 O O . LEU B 1 114 ? 17.985 -14.076 24.148 1.00 23.77 114 LEU B O 1
ATOM 1926 N N . ASP B 1 115 ? 18.292 -12.887 22.266 1.00 19.31 115 ASP B N 1
ATOM 1927 C CA . ASP B 1 115 ? 16.910 -12.419 22.217 1.00 19.67 115 ASP B CA 1
ATOM 1928 C C . ASP B 1 115 ? 16.032 -13.329 21.361 1.00 18.40 115 ASP B C 1
ATOM 1929 O O . ASP B 1 115 ? 14.918 -13.682 21.746 1.00 16.46 115 ASP B O 1
ATOM 1934 N N . PHE B 1 116 ? 16.544 -13.697 20.194 1.00 18.22 116 PHE B N 1
ATOM 1935 C CA . PHE B 1 116 ? 15.814 -14.532 19.251 1.00 20.60 116 PHE B CA 1
ATOM 1936 C C . PHE B 1 116 ? 15.273 -15.804 19.901 1.00 20.10 116 PHE B C 1
ATOM 1937 O O . PHE B 1 116 ? 14.086 -16.122 19.791 1.00 18.70 116 PHE B O 1
ATOM 1945 N N . LEU B 1 117 ? 16.152 -16.503 20.605 1.00 18.77 117 LEU B N 1
ATOM 1946 C CA . LEU B 1 117 ? 15.805 -17.748 21.260 1.00 17.81 117 LEU B CA 1
ATOM 1947 C C . LEU B 1 117 ? 14.844 -17.628 22.437 1.00 16.82 117 LEU B C 1
ATOM 1948 O O . LEU B 1 117 ? 14.484 -18.633 23.040 1.00 17.18 117 LEU B O 1
ATOM 1953 N N . LYS B 1 118 ? 14.429 -16.417 22.781 1.00 17.55 118 LYS B N 1
ATOM 1954 C CA . LYS B 1 118 ? 13.500 -16.255 23.898 1.00 17.76 118 LYS B CA 1
ATOM 1955 C C . LYS B 1 118 ? 12.063 -16.535 23.473 1.00 18.39 118 LYS B C 1
ATOM 1956 O O . LYS B 1 118 ? 11.144 -16.528 24.300 1.00 21.88 118 LYS B O 1
ATOM 1962 N N . GLN B 1 119 ? 11.877 -16.794 22.182 1.00 17.03 119 GLN B N 1
ATOM 1963 C CA . GLN B 1 119 ? 10.565 -17.083 21.621 1.00 16.79 119 GLN B CA 1
ATOM 1964 C C . GLN B 1 119 ? 10.258 -18.581 21.660 1.00 17.14 119 GLN B C 1
ATOM 1965 O O . GLN B 1 119 ? 10.909 -19.362 20.972 1.00 18.24 119 GLN B O 1
ATOM 1971 N N . PRO B 1 120 ? 9.255 -18.999 22.462 1.00 17.40 120 PRO B N 1
ATOM 1972 C CA . PRO B 1 120 ? 8.881 -20.416 22.573 1.00 17.18 120 PRO B CA 1
ATOM 1973 C C . PRO B 1 120 ? 8.393 -20.987 21.247 1.00 18.21 120 PRO B C 1
ATOM 1974 O O . PRO B 1 120 ? 7.466 -20.459 20.629 1.00 18.17 120 PRO B O 1
ATOM 1978 N N . GLN B 1 121 ? 9.014 -22.074 20.816 1.00 17.15 121 GLN B N 1
ATOM 1979 C CA . GLN B 1 121 ? 8.645 -22.682 19.551 1.00 17.84 121 GLN B CA 1
ATOM 1980 C C . GLN B 1 121 ? 7.634 -23.808 19.685 1.00 19.03 121 GLN B C 1
ATOM 1981 O O . GLN B 1 121 ? 7.695 -24.600 20.627 1.00 17.39 121 GLN B O 1
ATOM 1987 N N . ASN B 1 122 ? 6.699 -23.870 18.738 1.00 20.64 122 ASN B N 1
ATOM 1988 C CA . ASN B 1 122 ? 5.674 -24.906 18.755 1.00 22.44 122 ASN B CA 1
ATOM 1989 C C . ASN B 1 122 ? 6.310 -26.241 18.470 1.00 21.96 122 ASN B C 1
ATOM 1990 O O . ASN B 1 122 ? 5.830 -27.277 18.922 1.00 22.27 122 ASN B O 1
ATOM 1995 N N . GLN B 1 123 ? 7.395 -26.210 17.710 1.00 22.71 123 GLN B N 1
ATOM 1996 C CA . GLN B 1 123 ? 8.118 -27.428 17.391 1.00 24.34 123 GLN B CA 1
ATOM 1997 C C . GLN B 1 123 ? 9.573 -27.136 17.085 1.00 23.42 123 GLN B C 1
ATOM 1998 O O . GLN B 1 123 ? 9.910 -26.067 16.586 1.00 22.03 123 GLN B O 1
ATOM 2004 N N . PRO B 1 124 ? 10.457 -28.095 17.389 1.00 24.72 124 PRO B N 1
ATOM 2005 C CA . PRO B 1 124 ? 11.905 -28.012 17.180 1.00 23.16 124 PRO B CA 1
ATOM 2006 C C . PRO B 1 124 ? 12.263 -27.547 15.779 1.00 23.21 124 PRO B C 1
ATOM 2007 O O . PRO B 1 124 ? 11.555 -27.842 14.822 1.00 24.50 124 PRO B O 1
ATOM 2011 N N . HIS B 1 125 ? 13.374 -26.833 15.662 1.00 23.06 125 HIS B N 1
ATOM 2012 C CA . HIS B 1 125 ? 13.833 -26.342 14.370 1.00 21.61 125 HIS B CA 1
ATOM 2013 C C . HIS B 1 125 ? 15.177 -26.926 14.004 1.00 20.05 125 HIS B C 1
ATOM 2014 O O . HIS B 1 125 ? 15.441 -27.207 12.840 1.00 20.32 125 HIS B O 1
ATOM 2021 N N . PHE B 1 126 ? 16.038 -27.122 14.994 1.00 16.18 126 PHE B N 1
ATOM 2022 C CA . PHE B 1 126 ? 17.367 -27.572 14.657 1.00 14.88 126 PHE B CA 1
ATOM 2023 C C . PHE B 1 126 ? 17.911 -28.912 15.104 1.00 14.50 126 PHE B C 1
ATOM 2024 O O . PHE B 1 126 ? 17.682 -29.370 16.222 1.00 12.88 126 PHE B O 1
ATOM 2032 N N . ASP B 1 127 ? 18.675 -29.502 14.189 1.00 14.32 127 ASP B N 1
ATOM 2033 C CA . ASP B 1 127 ? 19.335 -30.777 14.379 1.00 16.51 127 ASP B CA 1
ATOM 2034 C C . ASP B 1 127 ? 20.787 -30.500 14.773 1.00 15.85 127 ASP B C 1
ATOM 2035 O O . ASP B 1 127 ? 21.457 -31.347 15.367 1.00 16.23 127 ASP B O 1
ATOM 2040 N N . VAL B 1 128 ? 21.265 -29.308 14.424 1.00 14.14 128 VAL B N 1
ATOM 2041 C CA . VAL B 1 128 ? 22.641 -28.910 14.708 1.00 16.93 128 VAL B CA 1
ATOM 2042 C C . VAL B 1 128 ? 22.743 -27.432 15.095 1.00 18.00 128 VAL B C 1
ATOM 2043 O O . VAL B 1 128 ? 22.210 -26.553 14.403 1.00 16.79 128 VAL B O 1
ATOM 2047 N N . VAL B 1 129 ? 23.443 -27.159 16.194 1.00 18.49 129 VAL B N 1
ATOM 2048 C CA . VAL B 1 129 ? 23.608 -25.784 16.645 1.00 19.21 129 VAL B CA 1
ATOM 2049 C C . VAL B 1 129 ? 25.069 -25.474 16.938 1.00 19.37 129 VAL B C 1
ATOM 2050 O O . VAL B 1 129 ? 25.752 -26.248 17.613 1.00 21.70 129 VAL B O 1
ATOM 2054 N N . PHE B 1 130 ? 25.539 -24.347 16.409 1.00 17.78 130 PHE B N 1
ATOM 2055 C CA . PHE B 1 130 ? 26.912 -23.882 16.608 1.00 18.10 130 PHE B CA 1
ATOM 2056 C C . PHE B 1 130 ? 26.877 -22.658 17.529 1.00 19.75 130 PHE B C 1
ATOM 2057 O O . PHE B 1 130 ? 26.275 -21.632 17.187 1.00 20.71 130 PHE B O 1
ATOM 2065 N N . LEU B 1 131 ? 27.515 -22.758 18.690 1.00 18.61 131 LEU B N 1
ATOM 2066 C CA . LEU B 1 131 ? 27.544 -21.641 19.631 1.00 19.05 131 LEU B CA 1
ATOM 2067 C C . LEU B 1 131 ? 28.974 -21.229 19.947 1.00 20.06 131 LEU B C 1
ATOM 2068 O O . LEU B 1 131 ? 29.666 -21.898 20.725 1.00 19.91 131 LEU B O 1
ATOM 2073 N N . ASP B 1 132 ? 29.417 -20.132 19.341 1.00 21.81 132 ASP B N 1
ATOM 2074 C CA . ASP B 1 132 ? 30.770 -19.627 19.568 1.00 22.00 132 ASP B CA 1
ATOM 2075 C C . ASP B 1 132 ? 30.793 -18.128 19.885 1.00 21.78 132 ASP B C 1
ATOM 2076 O O . ASP B 1 132 ? 31.544 -17.368 19.285 1.00 21.49 132 ASP B O 1
ATOM 2081 N N . PRO B 1 133 ? 29.973 -17.684 20.843 1.00 21.16 133 PRO B N 1
ATOM 2082 C CA . PRO B 1 133 ? 29.975 -16.257 21.177 1.00 24.46 133 PRO B CA 1
ATOM 2083 C C . PRO B 1 133 ? 31.218 -15.882 21.997 1.00 26.94 133 PRO B C 1
ATOM 2084 O O . PRO B 1 133 ? 32.014 -16.748 22.366 1.00 26.96 133 PRO B O 1
ATOM 2088 N N . PRO B 1 134 ? 31.421 -14.578 22.255 1.00 29.19 134 PRO B N 1
ATOM 2089 C CA . PRO B 1 134 ? 32.577 -14.132 23.041 1.00 29.16 134 PRO B CA 1
ATOM 2090 C C . PRO B 1 134 ? 32.546 -14.827 24.402 1.00 29.99 134 PRO B C 1
ATOM 2091 O O . PRO B 1 134 ? 31.468 -15.103 24.932 1.00 27.28 134 PRO B O 1
ATOM 2095 N N . PHE B 1 135 ? 33.731 -15.092 24.956 1.00 32.97 135 PHE B N 1
ATOM 2096 C CA . PHE B 1 135 ? 33.873 -15.839 26.211 1.00 37.54 135 PHE B CA 1
ATOM 2097 C C . PHE B 1 135 ? 33.519 -15.171 27.515 1.00 39.29 135 PHE B C 1
ATOM 2098 O O . PHE B 1 135 ? 33.302 -15.940 28.519 1.00 41.60 135 PHE B O 1
ATOM 2106 N N . HIS B 1 136 ? 33.371 -13.837 27.615 1.00 42.26 136 HIS B N 1
ATOM 2107 C CA . HIS B 1 136 ? 33.170 -13.771 29.040 1.00 45.26 136 HIS B CA 1
ATOM 2108 C C . HIS B 1 136 ? 31.907 -13.443 29.794 1.00 44.33 136 HIS B C 1
ATOM 2109 O O . HIS B 1 136 ? 31.929 -13.690 30.994 1.00 44.45 136 HIS B O 1
ATOM 2116 N N . PHE B 1 137 ? 30.693 -13.558 29.114 1.00 41.05 137 PHE B N 1
ATOM 2117 C CA . PHE B 1 137 ? 29.552 -13.295 29.973 1.00 36.65 137 PHE B CA 1
ATOM 2118 C C . PHE B 1 137 ? 28.453 -14.343 30.174 1.00 32.85 137 PHE B C 1
ATOM 2119 O O . PHE B 1 137 ? 27.272 -14.018 30.415 1.00 34.63 137 PHE B O 1
ATOM 2127 N N . ASN B 1 138 ? 28.893 -15.570 30.243 1.00 28.12 138 ASN B N 1
ATOM 2128 C CA . ASN B 1 138 ? 27.971 -16.692 30.295 1.00 24.39 138 ASN B CA 1
ATOM 2129 C C . ASN B 1 138 ? 27.071 -16.601 29.036 1.00 24.91 138 ASN B C 1
ATOM 2130 O O . ASN B 1 138 ? 25.939 -17.059 29.062 1.00 27.65 138 ASN B O 1
ATOM 2135 N N . LEU B 1 139 ? 27.568 -16.063 27.913 1.00 24.00 139 LEU B N 1
ATOM 2136 C CA . LEU B 1 139 ? 26.723 -15.979 26.702 1.00 25.18 139 LEU B CA 1
ATOM 2137 C C . LEU B 1 139 ? 26.313 -17.321 26.116 1.00 27.44 139 LEU B C 1
ATOM 2138 O O . LEU B 1 139 ? 25.136 -17.535 25.798 1.00 26.53 139 LEU B O 1
ATOM 2143 N N . ALA B 1 140 ? 27.286 -18.202 25.926 1.00 26.18 140 ALA B N 1
ATOM 2144 C CA . ALA B 1 140 ? 27.021 -19.518 25.383 1.00 26.98 140 ALA B CA 1
ATOM 2145 C C . ALA B 1 140 ? 26.097 -20.232 26.355 1.00 26.51 140 ALA B C 1
ATOM 2146 O O . ALA B 1 140 ? 25.194 -20.924 25.913 1.00 27.49 140 ALA B O 1
ATOM 2148 N N . GLU B 1 141 ? 26.297 -20.036 27.663 1.00 25.79 141 GLU B N 1
ATOM 2149 C CA . GLU B 1 141 ? 25.476 -20.664 28.685 1.00 24.69 141 GLU B CA 1
ATOM 2150 C C . GLU B 1 141 ? 24.036 -20.146 28.674 1.00 24.23 141 GLU B C 1
ATOM 2151 O O . GLU B 1 141 ? 23.102 -20.883 28.995 1.00 24.44 141 GLU B O 1
ATOM 2153 N N . GLN B 1 142 ? 23.848 -18.878 28.326 1.00 22.80 142 GLN B N 1
ATOM 2154 C CA . GLN B 1 142 ? 22.495 -18.332 28.284 1.00 22.68 142 GLN B CA 1
ATOM 2155 C C . GLN B 1 142 ? 21.761 -18.904 27.072 1.00 20.56 142 GLN B C 1
ATOM 2156 O O . GLN B 1 142 ? 20.588 -19.268 27.157 1.00 18.33 142 GLN B O 1
ATOM 2162 N N . ALA B 1 143 ? 22.464 -18.991 25.950 1.00 18.29 143 ALA B N 1
ATOM 2163 C CA . ALA B 1 143 ? 21.879 -19.529 24.731 1.00 17.97 143 ALA B CA 1
ATOM 2164 C C . ALA B 1 143 ? 21.440 -20.971 24.985 1.00 18.35 143 ALA B C 1
ATOM 2165 O O . ALA B 1 143 ? 20.343 -21.385 24.588 1.00 14.65 143 ALA B O 1
ATOM 2167 N N . ILE B 1 144 ? 22.297 -21.723 25.673 1.00 18.76 144 ILE B N 1
ATOM 2168 C CA . ILE B 1 144 ? 22.007 -23.116 25.970 1.00 18.65 144 ILE B CA 1
ATOM 2169 C C . ILE B 1 144 ? 20.712 -23.294 26.741 1.00 20.20 144 ILE B C 1
ATOM 2170 O O . ILE B 1 144 ? 19.868 -24.097 26.350 1.00 20.68 144 ILE B O 1
ATOM 2175 N N . SER B 1 145 ? 20.547 -22.554 27.833 1.00 20.09 145 SER B N 1
ATOM 2176 C CA . SER B 1 145 ? 19.325 -22.676 28.615 1.00 22.62 145 SER B CA 1
ATOM 2177 C C . SER B 1 145 ? 18.106 -22.319 27.770 1.00 20.49 145 SER B C 1
ATOM 2178 O O . SER B 1 145 ? 17.065 -22.945 27.889 1.00 22.11 145 SER B O 1
ATOM 2181 N N . LEU B 1 146 ? 18.244 -21.326 26.901 1.00 20.56 146 LEU B N 1
ATOM 2182 C CA . LEU B 1 146 ? 17.139 -20.922 26.036 1.00 19.73 146 LEU B CA 1
ATOM 2183 C C . LEU B 1 146 ? 16.779 -22.018 25.029 1.00 20.26 146 LEU B C 1
ATOM 2184 O O . LEU B 1 146 ? 15.601 -22.307 24.819 1.00 19.29 146 LEU B O 1
ATOM 2189 N N . LEU B 1 147 ? 17.788 -22.619 24.401 1.00 20.37 147 LEU B N 1
ATOM 2190 C CA . LEU B 1 147 ? 17.546 -23.703 23.448 1.00 21.66 147 LEU B CA 1
ATOM 2191 C C . LEU B 1 147 ? 16.676 -24.768 24.106 1.00 23.16 147 LEU B C 1
ATOM 2192 O O . LEU B 1 147 ? 15.709 -25.253 23.515 1.00 22.10 147 LEU B O 1
ATOM 2197 N N . CYS B 1 148 ? 17.028 -25.123 25.338 1.00 24.94 148 CYS B N 1
ATOM 2198 C CA . CYS B 1 148 ? 16.294 -26.138 26.089 1.00 27.88 148 CYS B CA 1
ATOM 2199 C C . CYS B 1 148 ? 14.939 -25.661 26.583 1.00 27.56 148 CYS B C 1
ATOM 2200 O O . CYS B 1 148 ? 13.937 -26.358 26.454 1.00 28.36 148 CYS B O 1
ATOM 2203 N N . GLU B 1 149 ? 14.917 -24.469 27.160 1.00 27.00 149 GLU B N 1
ATOM 2204 C CA . GLU B 1 149 ? 13.694 -23.903 27.700 1.00 27.50 149 GLU B CA 1
ATOM 2205 C C . GLU B 1 149 ? 12.617 -23.637 26.657 1.00 25.77 149 GLU B C 1
ATOM 2206 O O . GLU B 1 149 ? 11.436 -23.784 26.950 1.00 24.16 149 GLU B O 1
ATOM 2212 N N . ASN B 1 150 ? 13.015 -23.264 25.441 1.00 23.57 150 ASN B N 1
ATOM 2213 C CA . ASN B 1 150 ? 12.029 -22.924 24.423 1.00 21.16 150 ASN B CA 1
ATOM 2214 C C . ASN B 1 150 ? 11.771 -23.830 23.223 1.00 19.79 150 ASN B C 1
ATOM 2215 O O . ASN B 1 150 ? 11.357 -23.347 22.164 1.00 19.71 150 ASN B O 1
ATOM 2220 N N . ASN B 1 151 ? 12.020 -25.128 23.384 1.00 16.37 151 ASN B N 1
ATOM 2221 C CA . ASN B 1 151 ? 11.697 -26.114 22.353 1.00 15.33 151 ASN B CA 1
ATOM 2222 C C . ASN B 1 151 ? 12.366 -25.931 20.987 1.00 16.82 151 ASN B C 1
ATOM 2223 O O . ASN B 1 151 ? 11.741 -26.193 19.958 1.00 18.42 151 ASN B O 1
ATOM 2228 N N . TRP B 1 152 ? 13.628 -25.509 20.961 1.00 15.79 152 TRP B N 1
ATOM 2229 C CA . TRP B 1 152 ? 14.314 -25.287 19.693 1.00 13.03 152 TRP B CA 1
ATOM 2230 C C . TRP B 1 152 ? 14.980 -26.518 19.089 1.00 13.86 152 TRP B C 1
ATOM 2231 O O . TRP B 1 152 ? 15.114 -26.624 17.867 1.00 12.36 152 TRP B O 1
ATOM 2242 N N . LEU B 1 153 ? 15.397 -27.443 19.941 1.00 13.25 153 LEU B N 1
ATOM 2243 C CA . LEU B 1 153 ? 16.113 -28.629 19.493 1.00 14.00 153 LEU B CA 1
ATOM 2244 C C . LEU B 1 153 ? 15.302 -29.858 19.145 1.00 15.89 153 LEU B C 1
ATOM 2245 O O . LEU B 1 153 ? 14.398 -30.245 19.874 1.00 16.71 153 LEU B O 1
ATOM 2250 N N . LYS B 1 154 ? 15.642 -30.470 18.019 1.00 19.06 154 LYS B N 1
ATOM 2251 C CA . LYS B 1 154 ? 14.988 -31.693 17.587 1.00 22.28 154 LYS B CA 1
ATOM 2252 C C . LYS B 1 154 ? 15.675 -32.796 18.383 1.00 22.82 154 LYS B C 1
ATOM 2253 O O . LYS B 1 154 ? 16.827 -32.643 18.782 1.00 24.09 154 LYS B O 1
ATOM 2259 N N . PRO B 1 155 ? 14.985 -33.917 18.637 1.00 22.64 155 PRO B N 1
ATOM 2260 C CA . PRO B 1 155 ? 15.681 -34.956 19.402 1.00 21.69 155 PRO B CA 1
ATOM 2261 C C . PRO B 1 155 ? 16.988 -35.346 18.725 1.00 20.73 155 PRO B C 1
ATOM 2262 O O . PRO B 1 155 ? 17.096 -35.287 17.499 1.00 19.77 155 PRO B O 1
ATOM 2266 N N . ASN B 1 156 ? 17.990 -35.704 19.525 1.00 19.74 156 ASN B N 1
ATOM 2267 C CA . ASN B 1 156 ? 19.297 -36.117 18.997 1.00 19.55 156 ASN B CA 1
ATOM 2268 C C . ASN B 1 156 ? 20.149 -35.015 18.386 1.00 17.85 156 ASN B C 1
ATOM 2269 O O . ASN B 1 156 ? 21.190 -35.290 17.776 1.00 14.66 156 ASN B O 1
ATOM 2274 N N . ALA B 1 157 ? 19.709 -33.774 18.532 1.00 16.27 157 ALA B N 1
ATOM 2275 C CA . ALA B 1 157 ? 20.460 -32.656 17.983 1.00 17.42 157 ALA B CA 1
ATOM 2276 C C . ALA B 1 157 ? 21.868 -32.620 18.572 1.00 16.85 157 ALA B C 1
ATOM 2277 O O . ALA B 1 157 ? 22.073 -33.012 19.716 1.00 16.45 157 ALA B O 1
ATOM 2279 N N . LEU B 1 158 ? 22.831 -32.169 17.771 1.00 18.90 158 LEU B N 1
ATOM 2280 C CA . LEU B 1 158 ? 24.216 -32.037 18.215 1.00 19.85 158 LEU B CA 1
ATOM 2281 C C . LEU B 1 158 ? 24.461 -30.556 18.456 1.00 19.93 158 LEU B C 1
ATOM 2282 O O . LEU B 1 158 ? 24.055 -29.718 17.645 1.00 21.60 158 LEU B O 1
ATOM 2287 N N . ILE B 1 159 ? 25.106 -30.232 19.572 1.00 20.03 159 ILE B N 1
ATOM 2288 C CA . ILE B 1 159 ? 25.396 -28.845 19.909 1.00 18.68 159 ILE B CA 1
ATOM 2289 C C . ILE B 1 159 ? 26.898 -28.649 20.078 1.00 20.20 159 ILE B C 1
ATOM 2290 O O . ILE B 1 159 ? 27.534 -29.276 20.928 1.00 20.03 159 ILE B O 1
ATOM 2295 N N . TYR B 1 160 ? 27.461 -27.779 19.247 1.00 21.06 160 TYR B N 1
ATOM 2296 C CA . TYR B 1 160 ? 28.882 -27.477 19.293 1.00 20.79 160 TYR B CA 1
ATOM 2297 C C . TYR B 1 160 ? 29.063 -26.168 20.037 1.00 21.63 160 TYR B C 1
ATOM 2298 O O . TYR B 1 160 ? 28.428 -25.161 19.707 1.00 21.25 160 TYR B O 1
ATOM 2307 N N . VAL B 1 161 ? 29.933 -26.187 21.043 1.00 21.87 161 VAL B N 1
ATOM 2308 C CA . VAL B 1 161 ? 30.168 -25.005 21.863 1.00 21.78 161 VAL B CA 1
ATOM 2309 C C . VAL B 1 161 ? 31.644 -24.701 22.117 1.00 21.76 161 VAL B C 1
ATOM 2310 O O . VAL B 1 161 ? 32.432 -25.590 22.438 1.00 20.69 161 VAL B O 1
ATOM 2314 N N . GLU B 1 162 ? 32.003 -23.433 21.958 1.00 22.50 162 GLU B N 1
ATOM 2315 C CA . GLU B 1 162 ? 33.361 -22.967 22.203 1.00 25.45 162 GLU B CA 1
ATOM 2316 C C . GLU B 1 162 ? 33.217 -22.113 23.451 1.00 26.68 162 GLU B C 1
ATOM 2317 O O . GLU B 1 162 ? 32.308 -21.292 23.546 1.00 26.72 162 GLU B O 1
ATOM 2323 N N . THR B 1 163 ? 34.109 -22.309 24.408 1.00 28.44 163 THR B N 1
ATOM 2324 C CA . THR B 1 163 ? 34.016 -21.598 25.670 1.00 32.04 163 THR B CA 1
ATOM 2325 C C . THR B 1 163 ? 35.382 -21.363 26.309 1.00 32.83 163 THR B C 1
ATOM 2326 O O . THR B 1 163 ? 36.341 -22.061 25.994 1.00 32.30 163 THR B O 1
ATOM 2330 N N . GLU B 1 164 ? 35.468 -20.370 27.192 1.00 33.55 164 GLU B N 1
ATOM 2331 C CA . GLU B 1 164 ? 36.719 -20.070 27.880 1.00 35.97 164 GLU B CA 1
ATOM 2332 C C . GLU B 1 164 ? 37.089 -21.268 28.754 1.00 36.99 164 GLU B C 1
ATOM 2333 O O . GLU B 1 164 ? 36.252 -21.801 29.475 1.00 36.13 164 GLU B O 1
ATOM 2335 N N . LYS B 1 165 ? 38.342 -21.697 28.683 1.00 39.68 165 LYS B N 1
ATOM 2336 C CA . LYS B 1 165 ? 38.791 -22.835 29.475 1.00 43.51 165 LYS B CA 1
ATOM 2337 C C . LYS B 1 165 ? 38.652 -22.568 30.970 1.00 45.37 165 LYS B C 1
ATOM 2338 O O . LYS B 1 165 ? 38.572 -21.418 31.411 1.00 44.13 165 LYS B O 1
ATOM 2344 N N . ASP B 1 166 ? 38.629 -23.643 31.747 1.00 48.66 166 ASP B N 1
ATOM 2345 C CA . ASP B 1 166 ? 38.508 -23.539 33.195 1.00 51.27 166 ASP B CA 1
ATOM 2346 C C . ASP B 1 166 ? 37.245 -22.780 33.600 1.00 53.06 166 ASP B C 1
ATOM 2347 O O . ASP B 1 166 ? 37.120 -22.322 34.739 1.00 53.78 166 ASP B O 1
ATOM 2349 N N . LYS B 1 167 ? 36.320 -22.632 32.656 1.00 53.35 167 LYS B N 1
ATOM 2350 C CA . LYS B 1 167 ? 35.056 -21.961 32.922 1.00 53.28 167 LYS B CA 1
ATOM 2351 C C . LYS B 1 167 ? 34.007 -23.057 32.849 1.00 53.91 167 LYS B C 1
ATOM 2352 O O . LYS B 1 167 ? 33.309 -23.199 31.849 1.00 55.41 167 LYS B O 1
ATOM 2354 N N . PRO B 1 168 ? 33.892 -23.853 33.918 1.00 53.78 168 PRO B N 1
ATOM 2355 C CA . PRO B 1 168 ? 32.942 -24.961 34.023 1.00 53.70 168 PRO B CA 1
ATOM 2356 C C . PRO B 1 168 ? 31.566 -24.714 33.411 1.00 53.20 168 PRO B C 1
ATOM 2357 O O . PRO B 1 168 ? 30.903 -23.722 33.710 1.00 51.68 168 PRO B O 1
ATOM 2361 N N . LEU B 1 169 ? 31.156 -25.625 32.536 1.00 53.49 169 LEU B N 1
ATOM 2362 C CA . LEU B 1 169 ? 29.844 -25.561 31.910 1.00 53.42 169 LEU B CA 1
ATOM 2363 C C . LEU B 1 169 ? 29.172 -26.884 32.231 1.00 52.95 169 LEU B C 1
ATOM 2364 O O . LEU B 1 169 ? 29.695 -27.955 31.911 1.00 52.11 169 LEU B O 1
ATOM 2369 N N . ILE B 1 170 ? 28.020 -26.809 32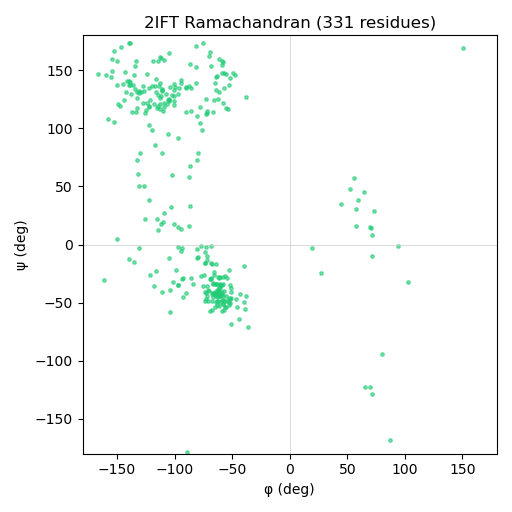.881 1.00 52.00 170 ILE B N 1
ATOM 2370 C CA . ILE B 1 170 ? 27.305 -28.013 33.257 1.00 51.68 170 ILE B CA 1
ATOM 2371 C C . ILE B 1 170 ? 26.411 -28.538 32.145 1.00 50.29 170 ILE B C 1
ATOM 2372 O O . ILE B 1 170 ? 25.685 -27.785 31.490 1.00 50.36 170 ILE B O 1
ATOM 2377 N N . THR B 1 171 ? 26.485 -29.847 31.940 1.00 48.21 171 THR B N 1
ATOM 2378 C CA . THR B 1 171 ? 25.696 -30.525 30.927 1.00 45.79 171 THR B CA 1
ATOM 2379 C C . THR B 1 171 ? 24.241 -30.565 31.374 1.00 44.75 171 THR B C 1
ATOM 2380 O O . THR B 1 171 ? 23.914 -31.191 32.384 1.00 44.19 171 THR B O 1
ATOM 2384 N N . PRO B 1 172 ? 23.348 -29.877 30.645 1.00 43.87 172 PRO B N 1
ATOM 2385 C CA . PRO B 1 172 ? 21.937 -29.905 31.046 1.00 42.16 172 PRO B CA 1
ATOM 2386 C C . PRO B 1 172 ? 21.519 -31.365 31.198 1.00 40.46 172 PRO B C 1
ATOM 2387 O O . PRO B 1 172 ? 21.975 -32.217 30.445 1.00 40.71 172 PRO B O 1
ATOM 2391 N N . GLU B 1 173 ? 20.673 -31.648 32.181 1.00 39.88 173 GLU B N 1
ATOM 2392 C CA . GLU B 1 173 ? 20.226 -33.010 32.458 1.00 39.46 173 GLU B CA 1
ATOM 2393 C C . GLU B 1 173 ? 19.951 -33.858 31.216 1.00 39.08 173 GLU B C 1
ATOM 2394 O O . GLU B 1 173 ? 20.431 -34.986 31.106 1.00 39.81 173 GLU B O 1
ATOM 2396 N N . ASN B 1 174 ? 19.191 -33.309 30.279 1.00 38.33 174 ASN B N 1
ATOM 2397 C CA . ASN B 1 174 ? 18.830 -34.021 29.053 1.00 36.81 174 ASN B CA 1
ATOM 2398 C C . ASN B 1 174 ? 19.909 -34.108 27.963 1.00 34.33 174 ASN B C 1
ATOM 2399 O O . ASN B 1 174 ? 19.682 -34.716 26.915 1.00 33.70 174 ASN B O 1
ATOM 2404 N N . TRP B 1 175 ? 21.075 -33.513 28.202 1.00 30.44 175 TRP B N 1
ATOM 2405 C CA . TRP B 1 175 ? 22.159 -33.542 27.221 1.00 28.06 175 TRP B CA 1
ATOM 2406 C C . TRP B 1 175 ? 23.258 -34.514 27.621 1.00 27.95 175 TRP B C 1
ATOM 2407 O O . TRP B 1 175 ? 23.313 -34.968 28.763 1.00 30.48 175 TRP B O 1
ATOM 2418 N N . THR B 1 176 ? 24.125 -34.850 26.673 1.00 25.62 176 THR B N 1
ATOM 2419 C CA . THR B 1 176 ? 25.249 -35.727 26.967 1.00 23.14 176 THR B CA 1
ATOM 2420 C C . THR B 1 176 ? 26.472 -35.169 26.263 1.00 20.86 176 THR B C 1
ATOM 2421 O O . THR B 1 176 ? 26.425 -34.861 25.075 1.00 20.26 176 THR B O 1
ATOM 2425 N N . LEU B 1 177 ? 27.556 -35.023 27.017 1.00 20.70 177 LEU B N 1
ATOM 2426 C CA . LEU B 1 177 ? 28.816 -34.502 26.499 1.00 20.85 177 LEU B CA 1
ATOM 2427 C C . LEU B 1 177 ? 29.493 -35.634 25.742 1.00 20.09 177 LEU B C 1
ATOM 2428 O O . LEU B 1 177 ? 29.822 -36.658 26.322 1.00 20.80 177 LEU B O 1
ATOM 2433 N N . LEU B 1 178 ? 29.706 -35.453 24.448 1.00 21.13 178 LEU B N 1
ATOM 2434 C CA . LEU B 1 178 ? 30.328 -36.496 23.646 1.00 21.36 178 LEU B CA 1
ATOM 2435 C C . LEU B 1 178 ? 31.806 -36.233 23.379 1.00 22.09 178 LEU B C 1
ATOM 2436 O O . LEU B 1 178 ? 32.598 -37.162 23.288 1.00 21.70 178 LEU B O 1
ATOM 2441 N N . LYS B 1 179 ? 32.168 -34.962 23.267 1.00 24.29 179 LYS B N 1
ATOM 2442 C CA . LYS B 1 179 ? 33.542 -34.559 22.980 1.00 26.56 179 LYS B CA 1
ATOM 2443 C C . LYS B 1 179 ? 33.865 -33.265 23.722 1.00 28.70 179 LYS B C 1
ATOM 2444 O O . LYS B 1 179 ? 33.039 -32.349 23.777 1.00 27.89 179 LYS B O 1
ATOM 2450 N N . GLU B 1 180 ? 35.064 -33.197 24.296 1.00 30.82 180 GLU B N 1
ATOM 2451 C CA . GLU B 1 180 ? 35.507 -32.021 25.037 1.00 33.03 180 GLU B CA 1
ATOM 2452 C C . GLU B 1 180 ? 37.019 -31.897 24.992 1.00 34.73 180 GLU B C 1
ATOM 2453 O O . GLU B 1 180 ? 37.724 -32.637 25.674 1.00 36.19 180 GLU B O 1
ATOM 2459 N N . LYS B 1 181 ? 37.513 -30.954 24.196 1.00 35.20 181 LYS B N 1
ATOM 2460 C CA . LYS B 1 181 ? 38.946 -30.739 24.069 1.00 35.05 181 LYS B CA 1
ATOM 2461 C C . LYS B 1 181 ? 39.311 -29.309 24.448 1.00 35.83 181 LYS B C 1
ATOM 2462 O O . LYS B 1 181 ? 38.651 -28.356 24.031 1.00 34.98 181 LYS B O 1
ATOM 2464 N N . THR B 1 182 ? 40.363 -29.165 25.250 1.00 36.90 182 THR B N 1
ATOM 2465 C CA . THR B 1 182 ? 40.820 -27.851 25.693 1.00 38.12 182 THR B CA 1
ATOM 2466 C C . THR B 1 182 ? 42.210 -27.555 25.149 1.00 40.05 182 THR B C 1
ATOM 2467 O O . THR B 1 182 ? 43.168 -28.263 25.455 1.00 41.53 182 THR B O 1
ATOM 2471 N N . THR B 1 183 ? 42.308 -26.514 24.331 1.00 41.17 183 THR B N 1
ATOM 2472 C CA . THR B 1 183 ? 43.580 -26.099 23.751 1.00 41.96 183 THR B CA 1
ATOM 2473 C C . THR B 1 183 ? 43.624 -24.581 23.806 1.00 41.10 183 THR B C 1
ATOM 2474 O O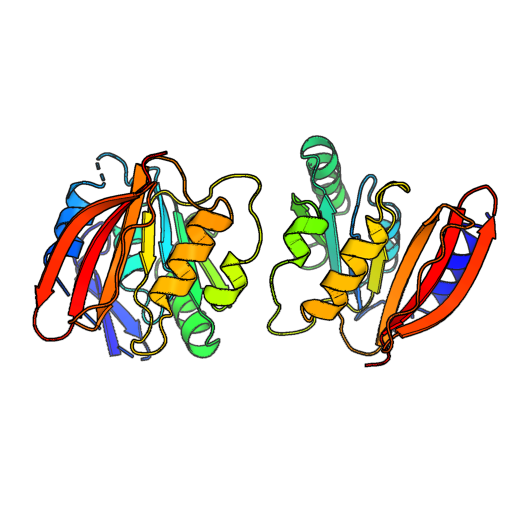 . THR B 1 183 ? 42.630 -23.911 23.521 1.00 41.43 183 THR B O 1
ATOM 2478 N N . GLY B 1 184 ? 44.776 -24.038 24.176 1.00 41.06 184 GLY B N 1
ATOM 2479 C CA . GLY B 1 184 ? 44.894 -22.598 24.282 1.00 39.36 184 GLY B CA 1
ATOM 2480 C C . GLY B 1 184 ? 44.100 -22.174 25.500 1.00 39.48 184 GLY B C 1
ATOM 2481 O O . GLY B 1 184 ? 44.283 -22.732 26.580 1.00 39.20 184 GLY B O 1
ATOM 2482 N N . ILE B 1 185 ? 43.212 -21.200 25.333 1.00 38.90 185 ILE B N 1
ATOM 2483 C CA . ILE B 1 185 ? 42.385 -20.730 26.438 1.00 37.98 185 ILE B CA 1
ATOM 2484 C C . ILE B 1 185 ? 40.927 -21.070 26.143 1.00 37.38 185 ILE B C 1
ATOM 2485 O O . ILE B 1 185 ? 40.011 -20.583 26.812 1.00 37.38 185 ILE B O 1
ATOM 2487 N N . VAL B 1 186 ? 40.718 -21.916 25.140 1.00 35.37 186 VAL B N 1
ATOM 2488 C CA . VAL B 1 186 ? 39.371 -22.292 24.746 1.00 34.29 186 VAL B CA 1
ATOM 2489 C C . VAL B 1 186 ? 39.056 -23.768 24.922 1.00 32.74 186 VAL B C 1
ATOM 2490 O O . VAL B 1 186 ? 39.859 -24.644 24.587 1.00 33.56 186 VAL B O 1
ATOM 2494 N N . SER B 1 187 ? 37.869 -24.031 25.453 1.00 28.80 187 SER B N 1
ATOM 2495 C CA . SER B 1 187 ? 37.412 -25.391 25.658 1.00 27.55 187 SER B CA 1
ATOM 2496 C C . SER B 1 187 ? 36.330 -25.682 24.614 1.00 25.48 187 SER B C 1
ATOM 2497 O O . SER B 1 187 ? 35.312 -24.992 24.549 1.00 23.23 187 SER B O 1
ATOM 2500 N N . TYR B 1 188 ? 36.564 -26.694 23.784 1.00 24.12 188 TYR B N 1
ATOM 2501 C CA . TYR B 1 188 ? 35.612 -27.059 22.739 1.00 22.22 188 TYR B CA 1
ATOM 2502 C C . TYR B 1 188 ? 34.784 -28.257 23.173 1.00 23.14 188 TYR B C 1
ATOM 2503 O O . TYR B 1 188 ? 35.329 -29.250 23.668 1.00 21.88 188 TYR B O 1
ATOM 2512 N N . ARG B 1 189 ? 33.468 -28.166 22.980 1.00 21.91 189 ARG B N 1
ATOM 2513 C CA . ARG B 1 189 ? 32.574 -29.250 23.373 1.00 21.20 189 ARG B CA 1
ATOM 2514 C C . ARG B 1 189 ? 31.536 -29.647 22.332 1.00 21.43 189 ARG B C 1
ATOM 2515 O O . ARG B 1 189 ? 31.175 -28.875 21.433 1.00 20.14 189 ARG B O 1
ATOM 2523 N N . LEU B 1 190 ? 31.062 -30.878 22.475 1.00 22.31 190 LEU B N 1
ATOM 2524 C CA . LEU B 1 190 ? 30.049 -31.423 21.592 1.00 22.53 190 LEU B CA 1
ATOM 2525 C C . LEU B 1 190 ? 29.047 -32.154 22.483 1.00 22.02 190 LEU B C 1
ATOM 2526 O O . LEU B 1 190 ? 29.387 -33.141 23.143 1.00 22.99 190 LEU B O 1
ATOM 2531 N N . TYR B 1 191 ? 27.826 -31.638 22.535 1.00 18.96 191 TYR B N 1
ATOM 2532 C CA . TYR B 1 191 ? 26.782 -32.258 23.329 1.00 20.18 191 TYR B CA 1
ATOM 2533 C C . TYR B 1 191 ? 25.718 -32.821 22.411 1.00 22.51 191 TYR B C 1
ATOM 2534 O O . TYR B 1 191 ? 25.612 -32.442 21.239 1.00 21.09 191 TYR B O 1
ATOM 2543 N N . GLN B 1 192 ? 24.922 -33.730 22.950 1.00 23.94 192 GLN B N 1
ATOM 2544 C CA . GLN B 1 192 ? 23.830 -34.271 22.172 1.00 24.47 192 GLN B CA 1
ATOM 2545 C C . GLN B 1 192 ? 22.547 -34.213 22.977 1.00 23.47 192 GLN B C 1
ATOM 2546 O O . GLN B 1 192 ? 22.499 -34.620 24.139 1.00 22.09 192 GLN B O 1
ATOM 2552 N N . ASN B 1 193 ? 21.516 -33.677 22.341 1.00 24.18 193 ASN B N 1
ATOM 2553 C CA . ASN B 1 193 ? 20.202 -33.555 22.948 1.00 26.58 193 ASN B CA 1
ATOM 2554 C C . ASN B 1 193 ? 19.554 -34.935 22.916 1.00 28.89 193 ASN B C 1
ATOM 2555 O O . ASN B 1 193 ? 19.030 -35.361 21.894 1.00 29.75 193 ASN B O 1
ATOM 2560 N N . LEU B 1 194 ? 19.623 -35.641 24.037 1.00 34.06 194 LEU B N 1
ATOM 2561 C CA . LEU B 1 194 ? 19.049 -36.972 24.137 1.00 39.75 194 LEU B CA 1
ATOM 2562 C C . LEU B 1 194 ? 17.735 -36.857 24.883 1.00 44.28 194 LEU B C 1
ATOM 2563 O O . LEU B 1 194 ? 17.560 -37.464 25.938 1.00 46.48 194 LEU B O 1
ATOM 2565 N N . GLU B 1 195 ? 16.826 -36.066 24.317 1.00 48.43 195 GLU B N 1
ATOM 2566 C CA . GLU B 1 195 ? 15.502 -35.809 24.881 1.00 52.62 195 GLU B CA 1
ATOM 2567 C C . GLU B 1 195 ? 15.527 -34.605 25.826 1.00 54.75 195 GLU B C 1
ATOM 2568 O O . GLU B 1 195 ? 15.216 -34.781 27.025 1.00 56.57 195 GLU B O 1
#

Sequence (335 aa):
GEVRIIAGLWRGRKLPVLDRVKETLFNWLPYIHQSECLDGFAGSGSLGFEALSRQAKKVTFLELDKTVANQLKKNLQTLKCSSEQAEVINQSSLDFLKQPQNQPHFDVVFLDPPFHFNLAEQAISLLCENNWLKPNALIYVETEKDKPLITPENWTLLKEKTTGIVSYRLYQNLEPTGDRVKETLFNWLPYIHQSECLDGFAGSGSLGFEALSRQAKKVTFLELDKTVANQLKKNLQTLKCSSEQAEVINQSSLDFLKQPQNQPHFDVVFLDPPFHFNLAEQAISLLCENNWLKPNALIYVETEKDKPLITPENWTLLKEKTTGIVSYRLYQNLE

Secondary structure (DSSP, 8-state):
-EEE--SSTTTT-EEE---HHHHHHHHH---GGG-EEEETT-TT-HHHHHHHHTT-SEEEEE-S-HHHHHHHHHHHHHTT--TTTEEEE-S-HHHHTTS--SS--EEEEEE---SSS-HHHHHHHHHHHTT-EEEEEEEEEEEESSS-----TTEEEEEEEEETTEEEEEEEE--/--SHHHHHHHHHH---GGG-EEEETT-TT-HHHHHHHHTT-SEEEEE-S-HHHHHHHHHHHTTTT--TTTEEEE-S-HHHHTTS--SS--EEEEEE---SSSSHHHHHHHHHHHTT-EEEEEEEEEEEETT------TTEEEEEEEEETTEEEEEEEE--

Organism: Haemophilus influenzae (strain ATCC 51907 / DSM 11121 / KW20 / Rd) (NCBI:txid71421)